Protein AF-A0A9P6QP15-F1 (afdb_monomer_lite)

Structure (mmCIF, N/CA/C/O backbone):
data_AF-A0A9P6QP15-F1
#
_entry.id   AF-A0A9P6QP15-F1
#
loop_
_atom_site.group_PDB
_atom_site.id
_atom_site.type_symbol
_atom_site.label_atom_id
_atom_site.label_alt_id
_atom_site.label_comp_id
_atom_site.label_asym_id
_atom_site.label_entity_id
_atom_site.label_seq_id
_atom_site.pdbx_PDB_ins_code
_atom_site.Cartn_x
_atom_site.Cartn_y
_atom_site.Cartn_z
_atom_site.occupancy
_atom_site.B_iso_or_equiv
_atom_site.auth_seq_id
_atom_site.auth_comp_id
_atom_site.auth_asym_id
_atom_site.auth_atom_id
_atom_site.pdbx_PDB_model_num
ATOM 1 N N . MET A 1 1 ? -11.976 -0.008 2.609 1.00 83.56 1 MET A N 1
ATOM 2 C CA . MET A 1 1 ? -12.126 1.256 3.364 1.00 83.56 1 MET A CA 1
ATOM 3 C C . MET A 1 1 ? -12.524 2.357 2.399 1.00 83.56 1 MET A C 1
ATOM 5 O O . MET A 1 1 ? -12.037 2.346 1.276 1.00 83.56 1 MET A O 1
ATOM 9 N N . VAL A 1 2 ? -13.410 3.264 2.808 1.00 87.19 2 VAL A N 1
ATOM 10 C CA . VAL A 1 2 ? -13.852 4.411 1.998 1.00 87.19 2 VAL A CA 1
ATOM 11 C C . VAL A 1 2 ? -13.587 5.676 2.802 1.00 87.19 2 VAL A C 1
ATOM 13 O O . VAL A 1 2 ? -13.920 5.719 3.985 1.00 87.19 2 VAL A O 1
ATOM 16 N N . LEU A 1 3 ? -12.977 6.668 2.164 1.00 78.75 3 LEU A N 1
ATOM 17 C CA . LEU A 1 3 ? -12.745 7.997 2.710 1.00 78.75 3 LEU A CA 1
ATOM 18 C C . LEU A 1 3 ? -13.692 8.966 2.008 1.00 78.75 3 LEU A C 1
ATOM 20 O O . LEU A 1 3 ? -13.644 9.124 0.786 1.00 78.75 3 LEU A O 1
ATOM 24 N N . GLU A 1 4 ? -14.555 9.597 2.796 1.00 86.38 4 GLU A N 1
ATOM 25 C CA . GLU A 1 4 ? -15.467 10.643 2.348 1.00 86.38 4 GLU A CA 1
ATOM 26 C C . GLU A 1 4 ? -14.913 12.013 2.751 1.00 86.38 4 GLU A C 1
ATOM 28 O O . GLU A 1 4 ? -14.432 12.189 3.872 1.00 86.38 4 GLU A O 1
ATOM 33 N N . PHE A 1 5 ? -14.969 12.976 1.835 1.00 74.88 5 PHE A N 1
ATOM 34 C CA . PHE A 1 5 ? -14.580 14.362 2.064 1.00 74.88 5 PHE A CA 1
ATOM 35 C C . PHE A 1 5 ? -15.639 15.272 1.437 1.00 74.88 5 PHE A C 1
ATOM 37 O O . PHE A 1 5 ? -16.002 15.086 0.277 1.00 74.88 5 PHE A O 1
ATOM 44 N N . ASP A 1 6 ? -16.174 16.213 2.217 1.00 85.50 6 ASP A N 1
ATOM 45 C CA . ASP A 1 6 ? -17.243 17.135 1.802 1.00 85.50 6 ASP A CA 1
ATOM 46 C C . ASP A 1 6 ? -18.466 16.452 1.150 1.00 85.50 6 ASP A C 1
ATOM 48 O O . ASP A 1 6 ? -19.036 16.936 0.172 1.00 85.50 6 ASP A O 1
ATOM 52 N N . GLY A 1 7 ? -18.898 15.308 1.693 1.00 82.25 7 GLY A N 1
ATOM 53 C CA . GLY A 1 7 ? -20.075 14.589 1.189 1.00 82.25 7 GLY A CA 1
ATOM 54 C C . GLY A 1 7 ? -19.818 13.733 -0.056 1.00 82.25 7 GLY A C 1
ATOM 55 O O . GLY A 1 7 ? -20.767 13.221 -0.655 1.00 82.25 7 GLY A O 1
ATOM 56 N N . GLN A 1 8 ? -18.561 13.608 -0.493 1.00 82.44 8 GLN A N 1
ATOM 57 C CA . GLN A 1 8 ? -18.167 12.871 -1.692 1.00 82.44 8 GLN A CA 1
ATOM 58 C C . GLN A 1 8 ? -17.121 11.806 -1.373 1.00 82.44 8 GLN A C 1
ATOM 60 O O . GLN A 1 8 ? -16.257 11.993 -0.517 1.00 82.44 8 GLN A O 1
ATOM 65 N N . ILE A 1 9 ? -17.167 10.681 -2.091 1.00 85.12 9 ILE A N 1
ATOM 66 C CA . ILE A 1 9 ? -16.137 9.644 -1.983 1.00 85.12 9 ILE A CA 1
ATOM 67 C C . ILE A 1 9 ? -14.842 10.198 -2.578 1.00 85.12 9 ILE A C 1
ATOM 69 O O . ILE A 1 9 ? -14.727 10.354 -3.790 1.00 85.12 9 ILE A O 1
ATOM 73 N N . ALA A 1 10 ? -13.869 10.476 -1.717 1.00 81.25 10 ALA A N 1
ATOM 74 C CA . ALA A 1 10 ? -12.595 11.065 -2.102 1.00 81.25 10 ALA A CA 1
ATOM 75 C C . ALA A 1 10 ? -11.510 10.011 -2.332 1.00 81.25 10 ALA A C 1
ATOM 77 O O . ALA A 1 10 ? -10.651 10.199 -3.193 1.00 81.25 10 ALA A O 1
ATOM 78 N N . ALA A 1 11 ? -11.542 8.900 -1.590 1.00 79.94 11 ALA A N 1
ATOM 79 C CA . ALA A 1 11 ? -10.612 7.797 -1.794 1.00 79.94 11 ALA A CA 1
ATOM 80 C C . ALA A 1 11 ? -11.182 6.445 -1.344 1.00 79.94 11 ALA A C 1
ATOM 82 O O . ALA A 1 11 ? -12.042 6.370 -0.465 1.00 79.94 11 ALA A O 1
ATOM 83 N N . VAL A 1 12 ? -10.689 5.359 -1.937 1.00 86.88 12 VAL A N 1
ATOM 84 C CA . VAL A 1 12 ? -11.088 3.986 -1.611 1.00 86.88 12 VAL A CA 1
ATOM 85 C C . VAL A 1 12 ? -9.863 3.079 -1.578 1.00 86.88 12 VAL A C 1
ATOM 87 O O . VAL A 1 12 ? -9.016 3.130 -2.466 1.00 86.88 12 VAL A O 1
ATOM 90 N N . LEU A 1 13 ? -9.800 2.216 -0.567 1.00 90.31 13 LEU A N 1
ATOM 91 C CA . LEU A 1 13 ? -8.828 1.133 -0.453 1.00 90.31 13 LEU A CA 1
ATOM 92 C C . LEU A 1 13 ? -9.558 -0.213 -0.440 1.00 90.31 13 LEU A C 1
ATOM 94 O O . LEU A 1 13 ? -10.377 -0.471 0.450 1.00 90.31 13 LEU A O 1
ATOM 98 N N . TYR A 1 14 ? -9.244 -1.073 -1.402 1.00 89.50 14 TYR A N 1
ATOM 99 C CA . TYR A 1 14 ? -9.779 -2.427 -1.517 1.00 89.50 14 TYR A CA 1
ATOM 100 C C . TYR A 1 14 ? -8.784 -3.448 -0.979 1.00 89.50 14 TYR A C 1
ATOM 102 O O . TYR A 1 14 ? -7.591 -3.382 -1.283 1.00 89.50 14 TYR A O 1
ATOM 110 N N . THR A 1 15 ? -9.287 -4.414 -0.215 1.00 95.81 15 THR A N 1
ATOM 111 C CA . THR A 1 15 ? -8.488 -5.499 0.351 1.00 95.81 15 THR A CA 1
ATOM 112 C C . THR A 1 15 ? -9.230 -6.830 0.286 1.00 95.81 15 THR A C 1
ATOM 114 O O . THR A 1 15 ? -10.453 -6.866 0.144 1.00 95.81 15 THR A O 1
ATOM 117 N N . GLN A 1 16 ? -8.485 -7.924 0.404 1.00 93.50 16 GLN A N 1
ATOM 118 C CA . GLN A 1 16 ? -9.007 -9.262 0.687 1.00 93.50 16 GLN A CA 1
ATOM 119 C C . GLN A 1 16 ? -8.091 -9.970 1.690 1.00 93.50 16 GLN A C 1
ATOM 121 O O . GLN A 1 16 ? -6.985 -9.499 1.953 1.00 93.50 16 GLN A O 1
ATOM 126 N N . ARG A 1 17 ? -8.522 -11.106 2.241 1.00 96.12 17 ARG A N 1
ATOM 127 C CA . ARG A 1 17 ? -7.642 -11.991 3.017 1.00 96.12 17 ARG A CA 1
ATOM 128 C C . ARG A 1 17 ? -7.171 -13.150 2.142 1.00 96.12 17 ARG A C 1
ATOM 130 O O . ARG A 1 17 ? -7.952 -13.649 1.338 1.00 96.12 17 ARG A O 1
ATOM 137 N N . ILE A 1 18 ? -5.909 -13.551 2.277 1.00 96.19 18 ILE A N 1
ATOM 138 C CA . ILE A 1 18 ? -5.304 -14.692 1.572 1.00 96.19 18 ILE A CA 1
ATOM 139 C C . ILE A 1 18 ? -4.477 -15.531 2.552 1.00 96.19 18 ILE A C 1
ATOM 141 O O . ILE A 1 18 ? -3.955 -15.008 3.537 1.00 96.19 18 ILE A O 1
ATOM 145 N N . ASP A 1 19 ? -4.332 -16.826 2.281 1.00 95.12 19 ASP A N 1
ATOM 146 C CA . ASP A 1 19 ? -3.557 -17.738 3.138 1.00 95.12 19 ASP A CA 1
ATOM 147 C C . ASP A 1 19 ? -2.064 -17.794 2.809 1.00 95.12 19 ASP A C 1
ATOM 149 O O . ASP A 1 19 ? -1.259 -18.150 3.667 1.00 95.12 19 ASP A O 1
ATOM 153 N N . SER A 1 20 ? -1.682 -17.476 1.570 1.00 94.31 20 SER A N 1
ATOM 154 C CA . SER A 1 20 ? -0.313 -17.661 1.094 1.00 94.31 20 SER A CA 1
ATOM 155 C C . SER A 1 20 ? 0.127 -16.531 0.174 1.00 94.31 20 SER A C 1
ATOM 157 O O . SER A 1 20 ? -0.519 -16.250 -0.835 1.00 94.31 20 SER A O 1
ATOM 159 N N . ILE A 1 21 ? 1.273 -15.934 0.504 1.00 95.19 21 ILE A N 1
ATOM 160 C CA . ILE A 1 21 ? 1.982 -14.976 -0.353 1.00 95.19 21 ILE A CA 1
ATOM 161 C C . ILE A 1 21 ? 2.515 -15.679 -1.608 1.00 95.19 21 ILE A C 1
ATOM 163 O O . ILE A 1 21 ? 2.503 -15.107 -2.693 1.00 95.19 21 ILE A O 1
ATOM 167 N N . GLU A 1 22 ? 2.921 -16.946 -1.497 1.00 95.38 22 GLU A N 1
ATOM 168 C CA . GLU A 1 22 ? 3.474 -17.717 -2.616 1.00 95.38 22 GLU A CA 1
ATOM 169 C C . GLU A 1 22 ? 2.457 -17.919 -3.748 1.00 95.38 22 GLU A C 1
ATOM 171 O O . GLU A 1 22 ? 2.828 -17.940 -4.921 1.00 95.38 22 GLU A O 1
ATOM 176 N N . ALA A 1 23 ? 1.160 -17.953 -3.426 1.00 94.38 23 ALA A N 1
ATOM 177 C CA . ALA A 1 23 ? 0.100 -18.007 -4.429 1.00 94.38 23 ALA A CA 1
ATOM 178 C C . ALA A 1 23 ? 0.103 -16.784 -5.370 1.00 94.38 23 ALA A C 1
ATOM 180 O O . ALA A 1 23 ? -0.288 -16.908 -6.530 1.00 94.38 23 ALA A O 1
ATOM 181 N N . LEU A 1 24 ? 0.601 -15.624 -4.918 1.00 95.94 24 LEU A N 1
ATOM 182 C CA . LEU A 1 24 ? 0.713 -14.421 -5.750 1.00 95.94 24 LEU A CA 1
ATOM 183 C C . LEU A 1 24 ? 1.745 -14.571 -6.875 1.00 95.94 24 LEU A C 1
ATOM 185 O O . LEU A 1 24 ? 1.617 -13.902 -7.895 1.00 95.94 24 LEU A O 1
ATOM 189 N N . ARG A 1 25 ? 2.726 -15.473 -6.733 1.00 95.12 25 ARG A N 1
ATOM 190 C CA . ARG A 1 25 ? 3.792 -15.690 -7.729 1.00 95.12 25 ARG A CA 1
ATOM 191 C C . ARG A 1 25 ? 3.327 -16.396 -8.997 1.00 95.12 25 ARG A C 1
ATOM 193 O O . ARG A 1 25 ? 4.037 -16.389 -9.994 1.00 95.12 25 ARG A O 1
ATOM 200 N N . SER A 1 26 ? 2.168 -17.047 -8.947 1.00 92.00 26 SER A N 1
ATOM 201 C CA . SER A 1 26 ? 1.665 -17.886 -10.041 1.00 92.00 26 SER A CA 1
ATOM 202 C C . SER A 1 26 ? 0.296 -17.457 -10.563 1.00 92.00 26 SER A C 1
ATOM 204 O O . SER A 1 26 ? -0.214 -18.073 -11.497 1.00 92.00 26 SER A O 1
ATOM 206 N N . ILE A 1 27 ? -0.298 -16.403 -9.991 1.00 94.75 27 ILE A N 1
ATOM 207 C CA . ILE A 1 27 ? -1.626 -15.924 -10.369 1.00 94.75 27 ILE A CA 1
ATOM 208 C C . ILE A 1 27 ? -1.557 -14.603 -11.134 1.00 94.75 27 ILE A C 1
ATOM 210 O O . ILE A 1 27 ? -0.746 -13.730 -10.834 1.00 94.75 27 ILE A O 1
ATOM 214 N N . GLY A 1 28 ? -2.460 -14.433 -12.097 1.00 92.50 28 GLY A N 1
ATOM 215 C CA . GLY A 1 28 ? -2.665 -13.157 -12.773 1.00 92.50 28 GLY A CA 1
ATOM 216 C C . GLY A 1 28 ? -3.655 -12.247 -12.039 1.00 92.50 28 GLY A C 1
ATOM 217 O O . GLY A 1 28 ? -4.535 -12.693 -11.304 1.00 92.50 28 GLY A O 1
ATOM 218 N N . TYR A 1 29 ? -3.580 -10.952 -12.327 1.00 93.06 29 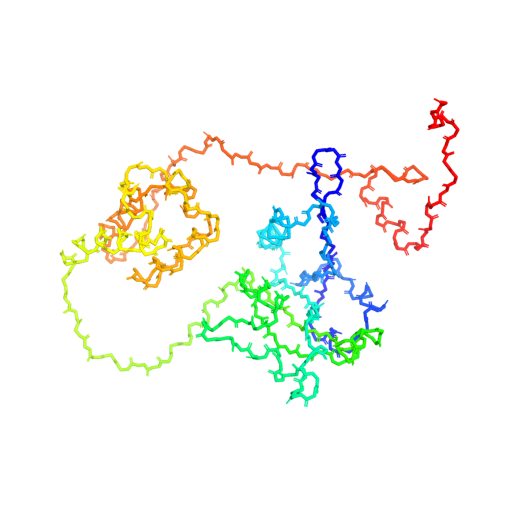TYR A N 1
ATOM 219 C CA . TYR A 1 29 ? -4.409 -9.878 -11.782 1.00 93.06 29 TYR A CA 1
ATOM 220 C C . TYR A 1 29 ? -5.906 -10.142 -11.976 1.00 93.06 29 TYR A C 1
ATOM 222 O O . TYR A 1 29 ? -6.694 -9.889 -11.073 1.00 93.06 29 TYR A O 1
ATOM 230 N N . ALA A 1 30 ? -6.300 -10.707 -13.122 1.00 92.31 30 ALA A N 1
ATOM 231 C CA . ALA A 1 30 ? -7.697 -11.041 -13.408 1.00 92.31 30 ALA A CA 1
ATOM 232 C C . ALA A 1 30 ? -8.250 -12.169 -12.515 1.00 92.31 30 ALA A C 1
ATOM 234 O O . ALA A 1 30 ? -9.456 -12.249 -12.296 1.00 92.31 30 ALA A O 1
ATOM 235 N N . GLU A 1 31 ? -7.383 -13.041 -11.999 1.00 93.69 31 GLU A N 1
ATOM 236 C CA . GLU A 1 31 ? -7.774 -14.203 -11.197 1.00 93.69 31 GLU A CA 1
ATOM 237 C C . GLU A 1 31 ? -7.452 -14.027 -9.708 1.00 93.69 31 GLU A C 1
ATOM 239 O O . GLU A 1 31 ? -7.891 -14.842 -8.900 1.00 93.69 31 GLU A O 1
ATOM 244 N N . VAL A 1 32 ? -6.759 -12.947 -9.323 1.00 92.50 32 VAL A N 1
ATOM 245 C CA . VAL A 1 32 ? -6.276 -12.703 -7.952 1.00 92.50 32 VAL A CA 1
ATOM 246 C C . VAL A 1 32 ? -7.385 -12.751 -6.894 1.00 92.50 32 VAL A C 1
ATOM 248 O O . VAL A 1 32 ? -7.148 -13.187 -5.769 1.00 92.50 32 VAL A O 1
ATOM 251 N N . GLY A 1 33 ? -8.619 -12.388 -7.261 1.00 91.94 33 GLY A N 1
ATOM 252 C CA . GLY A 1 33 ? -9.789 -12.478 -6.380 1.00 91.94 33 GLY A CA 1
ATOM 253 C C . GLY A 1 33 ? -10.137 -13.907 -5.941 1.00 91.94 33 GLY A C 1
ATOM 254 O O . GLY A 1 33 ? -10.772 -14.099 -4.908 1.00 91.94 33 GLY A O 1
ATOM 255 N N . ARG A 1 34 ? -9.683 -14.937 -6.672 1.00 94.38 34 ARG A N 1
ATOM 256 C CA . ARG A 1 34 ? -9.887 -16.352 -6.309 1.00 94.38 34 ARG A CA 1
ATOM 257 C C . ARG A 1 34 ? -9.065 -16.790 -5.098 1.00 94.38 34 ARG A C 1
ATOM 259 O O . ARG A 1 34 ? -9.368 -17.827 -4.519 1.00 94.38 34 ARG A O 1
ATOM 266 N N . LEU A 1 35 ? -8.043 -16.022 -4.716 1.00 93.38 35 LEU A N 1
ATOM 267 C CA . LEU A 1 35 ? -7.243 -16.298 -3.520 1.00 93.38 35 LEU A CA 1
ATOM 268 C C . LEU A 1 35 ? -7.947 -15.898 -2.222 1.00 93.38 35 LEU A C 1
ATOM 270 O O . LEU A 1 35 ? -7.409 -16.175 -1.152 1.00 93.38 35 LEU A O 1
ATOM 274 N N . CYS A 1 36 ? -9.115 -15.251 -2.302 1.00 95.31 36 CYS A N 1
ATOM 275 C CA . CYS A 1 36 ? -9.854 -14.802 -1.134 1.00 95.31 36 CYS A CA 1
ATOM 276 C C . CYS A 1 36 ? -10.160 -15.970 -0.185 1.00 95.31 36 CYS A C 1
ATOM 278 O O . CYS A 1 36 ? -10.951 -16.860 -0.494 1.00 95.31 36 CYS A O 1
ATOM 280 N N . GLN A 1 37 ? -9.570 -15.913 1.004 1.00 93.44 37 GLN A N 1
ATOM 281 C CA . GLN A 1 37 ? -9.802 -16.819 2.118 1.00 93.44 37 GLN A CA 1
ATOM 282 C C . GLN A 1 37 ? -10.237 -15.983 3.323 1.00 93.44 37 GLN A C 1
ATOM 284 O O . GLN A 1 37 ? -9.427 -15.201 3.817 1.00 93.44 37 GLN A O 1
ATOM 289 N N . PRO A 1 38 ? -11.486 -16.106 3.814 1.00 87.12 38 PRO A N 1
ATOM 290 C CA . PRO A 1 38 ? -11.997 -15.270 4.904 1.00 87.12 38 PRO A CA 1
ATOM 291 C C . PRO A 1 38 ? -11.147 -15.299 6.177 1.00 87.12 38 PRO A C 1
ATOM 293 O O . PRO A 1 38 ? -11.091 -14.293 6.876 1.00 87.12 38 PRO A O 1
ATOM 296 N N . GLU A 1 39 ? -10.458 -16.414 6.437 1.00 87.69 39 GLU A N 1
ATOM 297 C CA . GLU A 1 39 ? -9.546 -16.595 7.575 1.00 87.69 39 GLU A CA 1
ATOM 298 C C . GLU A 1 39 ? -8.057 -16.525 7.205 1.00 87.69 39 GLU A C 1
ATOM 300 O O . GLU A 1 39 ? -7.192 -16.933 7.976 1.00 87.69 39 GLU A O 1
ATOM 305 N N . GLY A 1 40 ? -7.756 -15.938 6.043 1.00 90.56 40 GLY A N 1
ATOM 306 C CA . GLY A 1 40 ? -6.409 -15.810 5.503 1.00 90.56 40 GLY A CA 1
ATOM 307 C C . GLY A 1 40 ? -5.425 -15.097 6.429 1.00 90.56 40 GLY A C 1
ATOM 308 O O . GLY A 1 40 ? -5.726 -14.035 6.977 1.00 90.56 40 GLY A O 1
ATOM 309 N N . ARG A 1 41 ? -4.217 -15.637 6.578 1.00 93.31 41 ARG A N 1
ATOM 310 C CA . ARG A 1 41 ? -3.167 -15.071 7.452 1.00 93.31 41 ARG A CA 1
ATOM 311 C C . ARG A 1 41 ? -2.614 -13.725 6.976 1.00 93.31 41 ARG A C 1
ATOM 313 O O . ARG A 1 41 ? -1.974 -13.014 7.747 1.00 93.31 41 ARG A O 1
ATOM 320 N N . TYR A 1 42 ? -2.877 -13.348 5.729 1.00 95.62 42 TYR A N 1
ATOM 321 C CA . TYR A 1 42 ? -2.401 -12.102 5.141 1.00 95.62 42 TYR A CA 1
ATOM 322 C C . TYR A 1 42 ? -3.563 -11.254 4.650 1.00 95.62 42 TYR A C 1
ATOM 324 O O . TYR A 1 42 ? -4.502 -11.760 4.034 1.00 95.62 42 TYR A O 1
ATOM 332 N N . VAL A 1 43 ? -3.476 -9.944 4.866 1.00 96.25 43 VAL A N 1
ATOM 333 C CA . VAL A 1 43 ? -4.373 -8.991 4.209 1.00 96.25 43 VAL A CA 1
ATOM 334 C C . VAL A 1 43 ? -3.702 -8.506 2.934 1.00 96.25 43 VAL A C 1
ATOM 336 O O . VAL A 1 43 ? -2.656 -7.871 2.981 1.00 96.25 43 VAL A O 1
ATOM 339 N N . GLN A 1 44 ? -4.304 -8.782 1.787 1.00 97.88 44 GLN A N 1
ATOM 340 C CA . GLN A 1 44 ? -3.821 -8.302 0.503 1.00 97.88 44 GLN A CA 1
ATOM 341 C C . GLN A 1 44 ? -4.478 -6.968 0.136 1.00 97.88 44 GLN A C 1
ATOM 343 O O . GLN A 1 44 ? -5.703 -6.883 0.055 1.00 97.88 44 GLN A O 1
ATOM 348 N N . LEU A 1 45 ? -3.671 -5.952 -0.164 1.00 96.94 45 LEU A N 1
ATOM 349 C CA . LEU A 1 45 ? -4.080 -4.711 -0.813 1.00 96.94 45 LEU A CA 1
ATOM 350 C C . LEU A 1 45 ? -4.334 -4.981 -2.302 1.00 96.94 45 LEU A C 1
ATOM 352 O O . LEU A 1 45 ? -3.437 -5.415 -3.026 1.00 96.94 45 LEU A O 1
ATOM 356 N N . LEU A 1 46 ? -5.561 -4.726 -2.757 1.00 90.62 46 LEU A N 1
ATOM 357 C CA . LEU A 1 46 ? -5.982 -4.923 -4.151 1.00 90.62 46 LEU A CA 1
ATOM 358 C C . LEU A 1 46 ? -5.899 -3.636 -4.973 1.00 90.62 46 LEU A C 1
ATOM 360 O O . LEU A 1 46 ? -5.643 -3.677 -6.176 1.00 90.62 46 LEU A O 1
ATOM 364 N N . GLY A 1 47 ? -6.116 -2.491 -4.331 1.00 85.69 47 GLY A N 1
ATOM 365 C CA . GLY A 1 47 ? -5.996 -1.197 -4.983 1.00 85.69 47 GLY A CA 1
ATOM 366 C C . GLY A 1 47 ? -6.358 -0.050 -4.057 1.00 85.69 47 GLY A C 1
ATOM 367 O O . GLY A 1 47 ? -7.287 -0.161 -3.257 1.00 85.69 47 GLY A O 1
ATOM 368 N N . LEU A 1 48 ? -5.619 1.044 -4.197 1.00 88.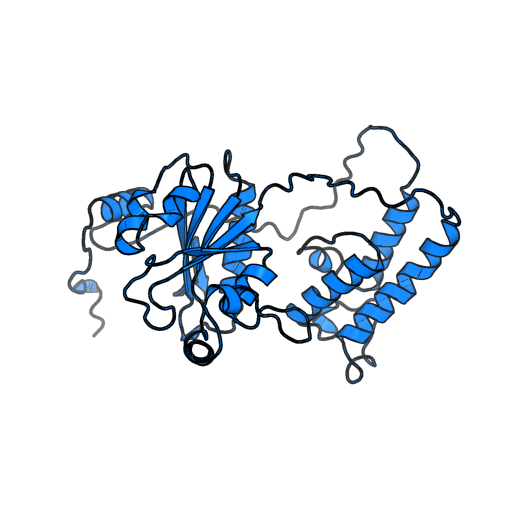00 48 LEU A N 1
ATOM 369 C CA . LEU A 1 48 ? -5.879 2.320 -3.551 1.00 88.00 48 LEU A CA 1
ATOM 370 C C . LEU A 1 48 ? -6.143 3.340 -4.651 1.00 88.00 48 LEU A C 1
ATOM 372 O O . LEU A 1 48 ? -5.327 3.499 -5.557 1.00 88.00 48 LEU A O 1
ATOM 376 N N . PHE A 1 49 ? -7.276 4.024 -4.564 1.00 83.38 49 PHE A N 1
ATOM 377 C CA . PHE A 1 49 ? -7.692 5.014 -5.546 1.00 83.38 49 PHE A CA 1
ATOM 378 C C . PHE A 1 49 ? -8.078 6.301 -4.837 1.00 83.38 49 PHE A C 1
ATOM 380 O O . PHE A 1 49 ? -8.808 6.269 -3.849 1.00 83.38 49 PHE A O 1
ATOM 387 N N . VAL A 1 50 ? -7.609 7.424 -5.365 1.00 77.75 50 VAL A N 1
ATOM 388 C CA . VAL A 1 50 ? -8.016 8.768 -4.950 1.00 77.75 50 VAL A CA 1
ATOM 389 C C . VAL A 1 50 ? -8.689 9.420 -6.151 1.00 77.75 50 VAL A C 1
ATOM 391 O O . VAL A 1 50 ? -8.247 9.225 -7.284 1.00 77.75 50 VAL A O 1
ATOM 394 N N . ALA A 1 51 ? -9.772 10.158 -5.926 1.00 79.75 51 ALA A N 1
ATOM 395 C CA . ALA A 1 51 ? -10.407 10.929 -6.985 1.00 79.75 51 ALA A CA 1
ATOM 396 C C . ALA A 1 51 ? -9.399 11.960 -7.545 1.00 79.75 51 ALA A C 1
ATOM 398 O O . ALA A 1 51 ? -8.720 12.611 -6.746 1.00 79.75 51 ALA A O 1
ATOM 399 N N . PRO A 1 52 ? -9.263 12.128 -8.875 1.00 77.75 52 PRO A N 1
ATOM 400 C CA . PRO A 1 52 ? -8.256 13.019 -9.462 1.00 77.75 52 PRO A CA 1
ATOM 401 C C . PRO A 1 52 ? -8.295 14.459 -8.932 1.00 77.75 52 PRO A C 1
ATOM 403 O O . PRO A 1 52 ? -7.257 15.070 -8.686 1.00 77.75 52 PRO A O 1
ATOM 406 N N . GLU A 1 53 ? -9.491 14.985 -8.688 1.00 78.94 53 GLU A N 1
ATOM 407 C CA . GLU A 1 53 ? -9.748 16.301 -8.096 1.00 78.94 53 GLU A CA 1
ATOM 408 C C . GLU A 1 53 ? -9.281 16.435 -6.632 1.00 78.94 53 GLU A C 1
ATOM 410 O O . GLU A 1 53 ? -9.166 17.545 -6.107 1.00 78.94 53 GLU A O 1
ATOM 415 N N . MET A 1 54 ? -8.978 15.313 -5.977 1.00 72.38 54 MET A N 1
ATOM 416 C CA . MET A 1 54 ? -8.539 15.219 -4.585 1.00 72.38 54 MET A CA 1
ATOM 417 C C . MET A 1 54 ? -7.054 14.847 -4.435 1.00 72.38 54 MET A C 1
ATOM 419 O O . MET A 1 54 ? -6.582 14.644 -3.312 1.00 72.38 54 MET A O 1
ATOM 423 N N . TYR A 1 55 ? -6.294 14.766 -5.533 1.00 71.75 55 TYR A N 1
ATOM 424 C CA . TYR A 1 55 ? -4.853 14.508 -5.481 1.00 71.75 55 TYR A CA 1
ATOM 425 C C . TYR A 1 55 ? -4.090 15.570 -4.672 1.00 71.75 55 TYR A C 1
ATOM 427 O O . TYR A 1 55 ? -4.476 16.734 -4.594 1.00 71.75 55 TYR A O 1
ATOM 435 N N . GLY A 1 56 ? -2.989 15.151 -4.040 1.00 63.22 56 GLY A N 1
ATOM 436 C CA . GLY A 1 56 ? -2.132 16.024 -3.228 1.00 63.22 56 GLY A CA 1
ATOM 437 C C . GLY A 1 56 ? -2.650 16.324 -1.816 1.00 63.22 56 GLY A C 1
ATOM 438 O O . GLY A 1 56 ? -2.002 17.059 -1.079 1.00 63.22 56 GLY A O 1
ATOM 439 N N . ARG A 1 57 ? -3.788 15.746 -1.407 1.00 68.62 57 ARG A N 1
ATOM 440 C CA . ARG A 1 57 ? -4.380 15.948 -0.069 1.00 68.62 57 ARG A CA 1
ATOM 441 C C . ARG A 1 57 ? -3.940 14.931 0.993 1.00 68.62 57 ARG A C 1
ATOM 443 O O . ARG A 1 57 ? -4.451 14.966 2.105 1.00 68.62 57 ARG A O 1
ATOM 450 N N . GLY A 1 58 ? -3.028 14.015 0.658 1.00 72.06 58 GLY A N 1
ATOM 451 C CA . GLY A 1 58 ? -2.528 12.988 1.587 1.00 72.06 58 GLY A CA 1
ATOM 452 C C . GLY A 1 58 ? -3.531 11.873 1.921 1.00 72.06 58 GLY A C 1
ATOM 453 O O . GLY A 1 58 ? -3.373 11.163 2.910 1.00 72.06 58 GLY A O 1
ATOM 454 N N . PHE A 1 59 ? -4.596 11.708 1.127 1.00 76.31 59 PHE A N 1
ATOM 455 C CA . PHE A 1 59 ? -5.612 10.677 1.378 1.00 76.31 59 PHE A CA 1
ATOM 456 C C . PHE A 1 59 ? -5.088 9.249 1.194 1.00 76.31 59 PHE A C 1
ATOM 458 O O . PHE A 1 59 ? -5.566 8.337 1.869 1.00 76.31 59 PHE A O 1
ATOM 465 N N . SER A 1 60 ? -4.096 9.051 0.322 1.00 72.38 60 SER A N 1
ATOM 466 C CA . SER A 1 60 ? -3.429 7.756 0.166 1.00 72.38 60 SER A CA 1
ATOM 467 C C . SER A 1 60 ? -2.678 7.360 1.432 1.00 72.38 60 SER A C 1
ATOM 469 O O . SER A 1 60 ? -2.841 6.236 1.905 1.00 72.38 60 SER A O 1
ATOM 471 N N . ASP A 1 61 ? -1.915 8.296 1.998 1.00 75.88 61 ASP A N 1
ATOM 472 C CA . ASP A 1 61 ? -1.155 8.110 3.233 1.00 75.88 61 ASP A CA 1
ATOM 473 C C . ASP A 1 61 ? -2.103 7.758 4.387 1.00 75.88 61 ASP A C 1
ATOM 475 O O . ASP A 1 61 ? -1.961 6.718 5.026 1.00 75.88 61 ASP A O 1
ATOM 479 N N . ALA A 1 62 ? -3.173 8.545 4.557 1.00 71.50 62 ALA A N 1
ATOM 480 C CA . ALA A 1 62 ? -4.173 8.316 5.599 1.00 71.50 62 ALA A CA 1
ATOM 481 C C . ALA A 1 62 ? -4.836 6.928 5.511 1.00 71.50 62 ALA A C 1
ATOM 483 O O . ALA A 1 62 ? -5.073 6.283 6.534 1.00 71.50 62 ALA A O 1
ATOM 484 N N . LEU A 1 63 ? -5.146 6.453 4.298 1.00 75.19 63 LEU A N 1
ATOM 485 C CA . LEU A 1 63 ? -5.754 5.136 4.098 1.00 75.19 63 LEU A CA 1
ATOM 486 C C . LEU A 1 63 ? -4.779 3.987 4.365 1.00 75.19 63 LEU A C 1
ATOM 488 O O . LEU A 1 63 ? -5.194 2.978 4.938 1.00 75.19 63 LEU A O 1
ATOM 492 N N . ILE A 1 64 ? -3.512 4.116 3.961 1.00 83.00 64 ILE A N 1
ATOM 493 C CA . ILE A 1 64 ? -2.495 3.097 4.246 1.00 83.00 64 ILE A CA 1
ATOM 494 C C . ILE A 1 64 ? -2.208 3.042 5.740 1.00 83.00 64 ILE A C 1
ATOM 496 O O . ILE A 1 64 ? -2.304 1.959 6.312 1.00 83.00 64 ILE A O 1
ATOM 500 N N . ASP A 1 65 ? -1.961 4.176 6.393 1.00 75.00 65 ASP A N 1
ATOM 501 C CA . ASP A 1 65 ? -1.716 4.228 7.837 1.00 75.00 65 ASP A CA 1
ATOM 502 C C . ASP A 1 65 ? -2.867 3.598 8.627 1.00 75.00 65 ASP A C 1
ATOM 504 O O . ASP A 1 65 ? -2.652 2.753 9.503 1.00 75.00 65 ASP A O 1
ATOM 508 N N . LEU A 1 66 ? -4.109 3.938 8.268 1.00 74.69 66 LEU A N 1
ATOM 509 C CA . LEU A 1 66 ? -5.289 3.333 8.876 1.00 74.69 66 LEU A CA 1
ATOM 510 C C . LEU A 1 66 ? -5.342 1.821 8.635 1.00 74.69 66 LEU A C 1
ATOM 512 O O . LEU A 1 66 ? -5.694 1.074 9.547 1.00 74.69 66 LEU A O 1
ATOM 516 N N . MET A 1 67 ? -4.996 1.352 7.435 1.00 83.62 67 MET A N 1
ATOM 517 C CA . MET A 1 67 ? -4.963 -0.075 7.121 1.00 83.62 67 MET A CA 1
ATOM 518 C C . MET A 1 67 ? -3.876 -0.811 7.906 1.00 83.62 67 MET A C 1
ATOM 520 O O . MET A 1 67 ? -4.133 -1.918 8.370 1.00 83.62 67 MET A O 1
ATOM 524 N N . LEU A 1 68 ? -2.703 -0.215 8.120 1.00 79.31 68 LEU A N 1
ATOM 525 C CA . LEU A 1 68 ? -1.652 -0.813 8.948 1.00 79.31 68 LEU A CA 1
ATOM 526 C C . LEU A 1 68 ? -2.108 -0.950 10.405 1.00 79.31 68 LEU A C 1
ATOM 528 O O . LEU A 1 68 ? -1.965 -2.020 11.001 1.00 79.31 68 LEU A O 1
ATOM 532 N N . VAL A 1 69 ? -2.738 0.093 10.956 1.00 71.19 69 VAL A N 1
ATOM 533 C CA . VAL A 1 69 ? -3.319 0.042 12.306 1.00 71.19 69 VAL A CA 1
ATOM 534 C C . VAL A 1 69 ? -4.423 -1.008 12.371 1.00 71.19 69 VAL A C 1
ATOM 536 O O . VAL A 1 69 ? -4.386 -1.885 13.231 1.00 71.19 69 VAL A O 1
ATOM 539 N N . TYR A 1 70 ? -5.381 -0.968 11.448 1.00 74.06 70 TYR A N 1
ATOM 540 C CA . TYR A 1 70 ? -6.503 -1.901 11.421 1.00 74.06 70 TYR A CA 1
ATOM 541 C C . TYR A 1 70 ? -6.037 -3.350 11.260 1.00 74.06 70 TYR A C 1
ATOM 543 O O . TYR A 1 70 ? -6.483 -4.218 12.001 1.00 74.06 70 TYR A O 1
ATOM 551 N N . GLY A 1 71 ? -5.092 -3.606 10.354 1.00 73.94 71 GLY A N 1
ATOM 552 C CA . GLY A 1 71 ? -4.515 -4.929 10.136 1.00 73.94 71 GLY A CA 1
ATOM 553 C C . GLY A 1 71 ? -3.809 -5.475 11.373 1.00 73.94 71 GLY A C 1
ATOM 554 O O . GLY A 1 71 ? -3.930 -6.662 11.652 1.00 73.94 71 GLY A O 1
ATOM 555 N N . SER A 1 72 ? -3.141 -4.618 12.155 1.00 75.44 72 SER A N 1
ATOM 556 C CA . SER A 1 72 ? -2.495 -5.026 13.413 1.00 75.44 72 SER A CA 1
ATOM 557 C C . SER A 1 72 ? -3.486 -5.484 14.493 1.00 75.44 72 SER A C 1
ATOM 559 O O . SER A 1 72 ? -3.112 -6.230 15.396 1.00 75.44 72 SER A O 1
ATOM 561 N N . LEU A 1 73 ? -4.747 -5.050 14.390 1.00 74.94 73 LEU A N 1
ATOM 562 C CA . LEU A 1 73 ? -5.839 -5.397 15.302 1.00 74.94 73 LEU A CA 1
ATOM 563 C C . LEU A 1 73 ? -6.639 -6.625 14.845 1.00 74.94 73 LEU A C 1
ATOM 565 O O . LEU A 1 73 ? -7.496 -7.091 15.593 1.00 74.94 73 LEU A O 1
ATOM 569 N N . LEU A 1 74 ? -6.407 -7.128 13.629 1.00 75.62 74 LEU A N 1
ATOM 570 C CA . LEU A 1 74 ? -7.083 -8.319 13.127 1.00 75.62 74 LEU A CA 1
ATOM 571 C C . LEU A 1 74 ? -6.426 -9.586 13.683 1.00 75.62 74 LEU A C 1
ATOM 573 O O . LEU A 1 74 ? -5.227 -9.827 13.509 1.00 75.62 74 LEU A O 1
ATOM 577 N N . ASP A 1 75 ? -7.236 -10.437 14.307 1.00 78.31 75 ASP A N 1
ATOM 578 C CA . ASP A 1 75 ? -6.779 -11.729 14.803 1.00 78.31 75 ASP A CA 1
ATOM 579 C C . ASP A 1 75 ? -6.326 -12.639 13.653 1.00 78.31 75 ASP A C 1
ATOM 581 O O . ASP A 1 75 ? -6.948 -12.724 12.593 1.00 78.31 75 ASP A O 1
ATOM 585 N N . GLY A 1 76 ? -5.208 -13.333 13.868 1.00 80.31 76 GLY A N 1
ATOM 586 C CA . GLY A 1 76 ? -4.641 -14.259 12.884 1.00 80.31 76 GLY A CA 1
ATOM 587 C C . GLY A 1 76 ? -3.977 -13.602 11.669 1.00 80.31 76 GLY A C 1
ATOM 588 O O . GLY A 1 76 ? -3.485 -14.329 10.812 1.00 80.31 76 GLY A O 1
ATOM 589 N N . VAL A 1 77 ? -3.920 -12.267 11.595 1.00 85.25 77 VAL A N 1
ATOM 590 C CA . VAL A 1 77 ? -3.195 -11.558 10.532 1.00 85.25 77 VAL A CA 1
ATOM 591 C C . VAL A 1 77 ? -1.726 -11.367 10.917 1.00 85.25 77 VAL A C 1
ATOM 593 O O . VAL A 1 77 ? -1.395 -10.925 12.020 1.00 85.25 77 VAL A O 1
ATOM 596 N N . GLU A 1 78 ? -0.834 -11.712 9.992 1.00 87.69 78 GLU A N 1
ATOM 597 C CA . GLU A 1 78 ? 0.622 -11.692 10.185 1.00 87.69 78 GLU A CA 1
ATOM 598 C C . GLU A 1 78 ? 1.292 -10.525 9.472 1.00 87.69 78 GLU A C 1
ATOM 600 O O . GLU A 1 78 ? 2.192 -9.885 10.020 1.00 87.69 78 GLU A O 1
ATOM 605 N N . ALA A 1 79 ? 0.824 -10.225 8.265 1.00 91.19 79 ALA A N 1
ATOM 606 C CA . ALA A 1 79 ? 1.322 -9.127 7.457 1.00 91.19 79 ALA A CA 1
ATOM 607 C C . ALA A 1 79 ? 0.233 -8.608 6.515 1.00 91.19 79 ALA A C 1
ATOM 609 O O . ALA A 1 79 ? -0.751 -9.294 6.209 1.00 91.19 79 ALA A O 1
ATOM 610 N N . ILE A 1 80 ? 0.440 -7.384 6.038 1.00 95.50 80 ILE A N 1
ATOM 611 C CA . ILE A 1 80 ? -0.280 -6.848 4.886 1.00 95.50 80 ILE A CA 1
ATOM 612 C C . ILE A 1 80 ? 0.630 -6.978 3.674 1.00 95.50 80 ILE A C 1
ATOM 614 O O . ILE A 1 80 ? 1.804 -6.637 3.740 1.00 95.50 80 ILE A O 1
ATOM 618 N N . VAL A 1 81 ? 0.099 -7.447 2.558 1.00 98.06 81 VAL A N 1
ATOM 619 C CA . VAL A 1 81 ? 0.845 -7.603 1.308 1.00 98.06 81 VAL A CA 1
ATOM 620 C C . VAL A 1 81 ? 0.138 -6.897 0.172 1.00 98.06 81 VAL A C 1
ATOM 622 O O . VAL A 1 81 ? -1.048 -6.605 0.253 1.00 98.06 81 VAL A O 1
ATOM 625 N N . GLY A 1 82 ? 0.840 -6.632 -0.915 1.00 97.06 82 GLY A N 1
ATOM 626 C CA . GLY A 1 82 ? 0.241 -6.080 -2.121 1.00 97.06 82 GLY A CA 1
ATOM 627 C C . GLY A 1 82 ? 1.088 -6.407 -3.333 1.00 97.06 82 GLY A C 1
ATOM 628 O O . GLY A 1 82 ? 2.277 -6.687 -3.207 1.00 97.06 82 GLY A O 1
ATOM 629 N N . VAL A 1 83 ? 0.476 -6.357 -4.510 1.00 97.94 83 VAL A N 1
ATOM 630 C CA . VAL A 1 83 ? 1.224 -6.368 -5.767 1.00 97.94 83 VAL A CA 1
ATOM 631 C C . VAL A 1 83 ? 1.054 -4.996 -6.399 1.00 97.94 83 VAL A C 1
ATOM 633 O O . VAL A 1 83 ? -0.009 -4.673 -6.935 1.00 97.94 83 VAL A O 1
ATOM 636 N N . THR A 1 84 ? 2.080 -4.164 -6.243 1.00 96.62 84 THR A N 1
ATOM 637 C CA . THR A 1 84 ? 2.117 -2.798 -6.769 1.00 96.62 84 THR A CA 1
ATOM 638 C C . THR A 1 84 ? 2.705 -2.773 -8.183 1.00 96.62 84 THR A C 1
ATOM 640 O O . THR A 1 84 ? 3.032 -3.816 -8.753 1.00 96.62 84 THR A O 1
ATOM 643 N N . ARG A 1 85 ? 2.796 -1.583 -8.774 1.00 94.88 85 ARG A N 1
ATOM 644 C CA . ARG A 1 85 ? 3.422 -1.339 -10.080 1.00 94.88 85 ARG A CA 1
ATOM 645 C C . ARG A 1 85 ? 4.413 -0.189 -9.964 1.00 94.88 85 ARG A C 1
ATOM 647 O O . ARG A 1 85 ? 4.230 0.671 -9.103 1.00 94.88 85 ARG A O 1
ATOM 654 N N . CYS A 1 86 ? 5.392 -0.135 -10.855 1.00 95.06 86 CYS A N 1
ATOM 655 C CA . CYS A 1 86 ? 6.226 1.047 -11.001 1.00 95.06 86 CYS A CA 1
ATOM 656 C C . CYS A 1 86 ? 5.492 2.098 -11.840 1.00 95.06 86 CYS A C 1
ATOM 658 O O . CYS A 1 86 ? 4.781 1.776 -12.799 1.00 95.06 86 CYS A O 1
ATOM 660 N N . ALA A 1 87 ? 5.641 3.363 -11.459 1.00 88.44 87 ALA A N 1
ATOM 661 C CA . ALA A 1 87 ? 5.061 4.484 -12.187 1.00 88.44 87 ALA A CA 1
ATOM 662 C C . ALA A 1 87 ? 5.908 4.871 -13.400 1.00 88.44 87 ALA A C 1
ATOM 664 O O . ALA A 1 87 ? 5.352 5.264 -14.423 1.00 88.44 87 ALA A O 1
ATOM 665 N N . HIS A 1 88 ? 7.238 4.777 -13.291 1.00 90.62 88 HIS A N 1
ATOM 666 C CA . HIS A 1 88 ? 8.148 5.363 -14.281 1.00 90.62 88 HIS A CA 1
ATOM 667 C C . HIS A 1 88 ? 9.095 4.359 -14.944 1.00 90.62 88 HIS A C 1
ATOM 669 O O . HIS A 1 88 ? 9.985 4.775 -15.683 1.00 90.62 88 HIS A O 1
ATOM 675 N N . TYR A 1 89 ? 8.900 3.050 -14.750 1.00 95.62 89 TYR A N 1
ATOM 676 C CA . TYR A 1 89 ? 9.808 2.042 -15.309 1.00 95.62 89 TYR A CA 1
ATOM 677 C C . TYR A 1 89 ? 9.934 2.108 -16.838 1.00 95.62 89 TYR A C 1
ATOM 679 O O . TYR A 1 89 ? 11.027 1.914 -17.363 1.00 95.62 89 TYR A O 1
ATOM 687 N N . SER A 1 90 ? 8.873 2.477 -17.560 1.00 93.75 90 SER A N 1
ATOM 688 C CA . SER A 1 90 ? 8.905 2.633 -19.023 1.00 93.75 90 SER A CA 1
ATOM 689 C C . SER A 1 90 ? 9.995 3.589 -19.531 1.00 93.75 90 SER A C 1
ATOM 691 O O . SER A 1 90 ? 10.445 3.460 -20.666 1.00 93.75 90 SER A O 1
ATOM 693 N N . GLN A 1 91 ? 10.470 4.514 -18.691 1.00 94.75 91 GLN A N 1
ATOM 694 C CA . GLN A 1 91 ? 11.568 5.432 -19.012 1.00 94.75 91 GLN A CA 1
ATOM 695 C C . GLN A 1 91 ? 12.957 4.786 -18.858 1.00 94.75 91 GLN A C 1
ATOM 697 O O . GLN A 1 91 ? 13.916 5.273 -19.444 1.00 94.75 91 GLN A O 1
ATOM 702 N N . TYR A 1 92 ? 13.056 3.685 -18.110 1.00 93.94 92 TYR A N 1
ATOM 703 C CA . TYR A 1 92 ? 14.297 2.995 -17.740 1.00 93.94 92 TYR A CA 1
ATOM 704 C C . TYR A 1 92 ? 14.450 1.614 -18.395 1.00 93.94 92 TYR A C 1
ATOM 706 O O . TYR A 1 92 ? 15.500 0.989 -18.254 1.00 93.94 92 TYR A O 1
ATOM 714 N N . GLN A 1 93 ? 13.442 1.145 -19.140 1.00 91.75 93 GLN A N 1
ATOM 715 C CA . GLN A 1 93 ? 13.439 -0.162 -19.819 1.00 91.75 93 GLN A CA 1
ATOM 716 C C . GLN A 1 93 ? 14.655 -0.385 -20.734 1.00 91.75 93 GLN A C 1
ATOM 718 O O . GLN A 1 93 ? 15.122 -1.509 -20.893 1.00 91.75 93 GLN A O 1
ATOM 723 N N . ALA A 1 94 ? 15.194 0.679 -21.338 1.00 93.50 94 ALA A N 1
ATOM 724 C CA . ALA A 1 94 ? 16.384 0.587 -22.186 1.00 93.50 94 ALA A CA 1
ATOM 725 C C . ALA A 1 94 ? 17.697 0.459 -21.389 1.00 93.50 94 ALA A C 1
ATOM 727 O O . ALA A 1 94 ? 18.716 0.060 -21.950 1.00 93.50 94 ALA A O 1
ATOM 728 N N . GLU A 1 95 ? 17.685 0.827 -20.107 1.00 94.69 95 GLU A N 1
ATOM 729 C CA . GLU A 1 95 ? 18.873 0.935 -19.258 1.00 94.69 95 GLU A CA 1
ATOM 730 C C . GLU A 1 95 ? 19.032 -0.266 -18.324 1.00 94.69 95 GLU A C 1
ATOM 732 O O . GLU A 1 95 ? 20.156 -0.706 -18.078 1.00 94.69 95 GLU A O 1
ATOM 737 N N . CYS A 1 96 ? 17.925 -0.801 -17.799 1.00 95.62 96 CYS A N 1
ATOM 738 C CA . CYS A 1 96 ? 17.956 -1.860 -16.795 1.00 95.62 96 CYS A CA 1
ATOM 739 C C . CYS A 1 96 ? 16.696 -2.739 -16.803 1.00 95.62 96 CYS A C 1
ATOM 741 O O . CYS A 1 96 ? 15.626 -2.343 -17.278 1.00 95.62 96 CYS A O 1
ATOM 743 N N . SER A 1 97 ? 16.822 -3.949 -16.251 1.00 96.94 97 SER A N 1
ATOM 744 C CA . SER A 1 97 ? 15.666 -4.823 -16.026 1.00 96.94 97 SER A CA 1
ATOM 745 C C . SER A 1 97 ? 14.790 -4.301 -14.885 1.00 96.94 97 SER A C 1
ATOM 747 O O . SER A 1 97 ? 15.257 -3.548 -14.029 1.00 96.94 97 SER A O 1
ATOM 749 N N . LEU A 1 98 ? 13.529 -4.737 -14.825 1.00 96.75 98 LEU A N 1
ATOM 750 C CA . LEU A 1 98 ? 12.626 -4.338 -13.744 1.00 96.75 98 LEU A CA 1
ATOM 751 C C . LEU A 1 98 ? 13.167 -4.758 -12.366 1.00 96.75 98 LEU A C 1
ATOM 753 O O . LEU A 1 98 ? 13.095 -3.970 -11.430 1.00 96.75 98 LEU A O 1
ATOM 757 N N . ASP A 1 99 ? 13.783 -5.940 -12.249 1.00 97.44 99 ASP A N 1
ATOM 758 C CA . ASP A 1 99 ? 14.435 -6.389 -11.007 1.00 97.44 99 ASP A CA 1
ATOM 759 C C . ASP A 1 99 ? 15.532 -5.424 -10.536 1.00 97.44 99 ASP A C 1
ATOM 761 O O . ASP A 1 99 ? 15.626 -5.114 -9.353 1.00 97.44 99 ASP A O 1
ATOM 765 N N . GLN A 1 100 ? 16.334 -4.896 -11.464 1.00 97.19 100 GLN A N 1
ATOM 766 C CA . GLN A 1 100 ? 17.347 -3.888 -11.142 1.00 97.19 100 GLN A CA 1
ATOM 767 C C . GLN A 1 100 ? 16.698 -2.544 -10.799 1.00 97.19 100 GLN A C 1
ATOM 769 O O . GLN A 1 100 ? 17.131 -1.858 -9.874 1.00 97.19 100 GLN A O 1
ATOM 774 N N . TYR A 1 101 ? 15.640 -2.176 -11.521 1.00 97.69 101 TYR A N 1
ATOM 775 C CA . TYR A 1 101 ? 14.938 -0.912 -11.340 1.00 97.69 101 TYR A CA 1
ATOM 776 C C . TYR A 1 101 ? 14.311 -0.774 -9.946 1.00 97.69 101 TYR A C 1
ATOM 778 O O . TYR A 1 101 ? 14.441 0.276 -9.317 1.00 97.69 101 TYR A O 1
ATOM 786 N N . ILE A 1 102 ? 13.682 -1.831 -9.417 1.00 97.12 102 ILE A N 1
ATOM 787 C CA . ILE A 1 102 ? 13.051 -1.786 -8.084 1.00 97.12 102 ILE A CA 1
ATOM 788 C C . ILE A 1 102 ? 14.068 -1.638 -6.934 1.00 97.12 102 ILE A C 1
ATOM 790 O O . ILE A 1 102 ? 13.721 -1.230 -5.816 1.00 97.12 102 ILE A O 1
ATOM 794 N N . GLU A 1 103 ? 15.341 -1.929 -7.203 1.00 96.56 103 GLU A N 1
ATOM 795 C CA . GLU A 1 103 ? 16.460 -1.748 -6.277 1.00 96.56 103 GLU A CA 1
ATOM 796 C C . GLU A 1 103 ? 17.118 -0.368 -6.382 1.00 96.56 103 GLU A C 1
ATOM 798 O O . GLU A 1 103 ? 17.863 0.014 -5.477 1.00 96.56 103 GLU A O 1
ATOM 803 N N . LEU A 1 104 ? 16.808 0.424 -7.416 1.00 94.56 104 LEU A N 1
ATOM 804 C CA . LEU A 1 104 ? 17.411 1.742 -7.584 1.00 94.56 104 LEU A CA 1
ATOM 805 C C . LEU A 1 104 ? 17.046 2.676 -6.432 1.00 94.56 104 LEU A C 1
ATOM 807 O O . LEU A 1 104 ? 15.887 2.786 -6.005 1.00 94.56 104 LEU A O 1
ATOM 811 N N . ARG A 1 105 ? 18.072 3.371 -5.942 1.00 91.94 105 ARG A N 1
ATOM 812 C CA . ARG A 1 105 ? 17.955 4.432 -4.949 1.00 91.94 105 ARG A CA 1
ATOM 813 C C . ARG A 1 105 ? 18.583 5.715 -5.475 1.00 91.94 105 ARG A C 1
ATOM 815 O O . ARG A 1 105 ? 19.552 5.660 -6.228 1.00 91.94 105 ARG A O 1
ATOM 822 N N . ASP A 1 106 ? 18.028 6.850 -5.080 1.00 85.81 106 ASP A N 1
ATOM 823 C CA . ASP A 1 106 ? 18.632 8.155 -5.312 1.00 85.81 106 ASP A CA 1
ATOM 824 C C . ASP A 1 106 ? 19.812 8.407 -4.353 1.00 85.81 106 ASP A C 1
ATOM 826 O O . ASP A 1 106 ? 20.155 7.583 -3.500 1.00 85.81 106 ASP A O 1
ATOM 830 N N . GLU A 1 107 ? 20.439 9.577 -4.474 1.00 85.81 107 GLU A N 1
ATOM 831 C CA . GLU A 1 107 ? 21.573 9.990 -3.634 1.00 85.81 107 GLU A CA 1
ATOM 832 C C . GLU A 1 107 ? 21.236 10.047 -2.132 1.00 85.81 107 GLU A C 1
ATOM 834 O O . GLU A 1 107 ? 22.130 10.022 -1.286 1.00 85.81 107 GLU A O 1
ATOM 839 N N . GLN A 1 108 ? 19.948 10.119 -1.789 1.00 75.38 108 GLN A N 1
ATOM 840 C CA . GLN A 1 108 ? 19.427 10.194 -0.425 1.00 75.38 108 GLN A CA 1
ATOM 841 C C . GLN A 1 108 ? 19.002 8.812 0.101 1.00 75.38 108 GLN A C 1
ATOM 843 O O . GLN A 1 108 ? 18.492 8.698 1.221 1.00 75.38 108 GLN A O 1
ATOM 848 N N . GLY A 1 109 ? 19.218 7.754 -0.686 1.00 83.69 109 GLY A N 1
ATOM 849 C CA . GLY A 1 109 ? 18.840 6.386 -0.353 1.00 83.69 109 GLY A CA 1
ATOM 850 C C . GLY A 1 109 ? 17.342 6.104 -0.498 1.00 83.69 109 GLY A C 1
ATOM 851 O O . GLY A 1 109 ? 16.874 5.091 0.022 1.00 83.69 109 GLY A O 1
ATOM 852 N N . GLN A 1 110 ? 16.580 6.974 -1.166 1.00 75.44 110 GLN A N 1
ATOM 853 C CA . GLN A 1 110 ? 15.154 6.784 -1.434 1.00 75.44 110 GLN A CA 1
ATOM 854 C C . GLN A 1 110 ? 14.939 6.024 -2.736 1.00 75.44 110 GLN A C 1
ATOM 856 O O . GLN A 1 110 ? 15.734 6.131 -3.659 1.00 75.44 110 GLN A O 1
ATOM 861 N N . TRP A 1 111 ? 13.857 5.256 -2.831 1.00 82.25 111 TRP A N 1
ATOM 862 C CA . TRP A 1 111 ? 13.484 4.567 -4.062 1.00 82.25 111 TRP A CA 1
ATOM 863 C C . TRP A 1 111 ? 13.242 5.587 -5.168 1.00 82.25 111 TRP A C 1
ATOM 865 O O . TRP A 1 111 ? 12.491 6.539 -4.977 1.00 82.25 111 TRP A O 1
ATOM 875 N N . VAL A 1 112 ? 13.872 5.362 -6.320 1.00 90.12 112 VAL A N 1
ATOM 876 C CA . VAL A 1 112 ? 13.729 6.252 -7.481 1.00 90.12 112 VAL A CA 1
ATOM 877 C C . VAL A 1 112 ? 12.293 6.238 -8.007 1.00 90.12 112 VAL A C 1
ATOM 879 O O . VAL A 1 112 ? 11.767 7.277 -8.400 1.00 90.12 112 VAL A O 1
ATOM 882 N N . ASP A 1 113 ? 11.637 5.074 -7.998 1.00 94.19 113 ASP A N 1
ATOM 883 C CA . ASP A 1 113 ? 10.238 4.968 -8.401 1.00 94.19 113 ASP A CA 1
ATOM 884 C C . ASP A 1 113 ? 9.295 5.529 -7.314 1.00 94.19 113 ASP A C 1
ATOM 886 O O . ASP A 1 113 ? 9.311 5.035 -6.180 1.00 94.19 113 ASP A O 1
ATOM 890 N N . PRO A 1 114 ? 8.423 6.506 -7.637 1.00 82.25 114 PRO A N 1
ATOM 891 C CA . PRO A 1 114 ? 7.536 7.126 -6.653 1.00 82.25 114 PRO A CA 1
ATOM 892 C C . PRO A 1 114 ? 6.528 6.177 -5.997 1.00 82.25 114 PRO A C 1
ATOM 894 O O . PRO A 1 114 ? 6.174 6.385 -4.837 1.00 82.25 114 PRO A O 1
ATOM 897 N N . MET A 1 115 ? 6.058 5.138 -6.699 1.00 85.81 115 MET A N 1
ATOM 898 C CA . MET A 1 115 ? 5.114 4.173 -6.122 1.00 85.81 115 MET A CA 1
ATOM 899 C C . MET A 1 115 ? 5.818 3.270 -5.113 1.00 85.81 115 MET A C 1
ATOM 901 O O . MET A 1 115 ? 5.288 3.017 -4.030 1.00 85.81 115 MET A O 1
ATOM 905 N N . LEU A 1 116 ? 7.032 2.819 -5.432 1.00 90.12 116 LEU A N 1
ATOM 906 C CA . LEU A 1 116 ? 7.838 2.046 -4.488 1.00 90.12 116 LEU A CA 1
ATOM 907 C C . LEU A 1 116 ? 8.269 2.897 -3.291 1.00 90.12 116 LEU A C 1
ATOM 909 O O . LEU A 1 116 ? 8.177 2.429 -2.157 1.00 90.12 116 LEU A O 1
ATOM 913 N N . HIS A 1 117 ? 8.660 4.154 -3.525 1.00 85.31 117 HIS A N 1
ATOM 914 C CA . HIS A 1 117 ? 8.965 5.111 -2.462 1.00 85.31 117 HIS A CA 1
ATOM 915 C C . HIS A 1 117 ? 7.772 5.314 -1.526 1.00 85.31 117 HIS A C 1
ATOM 917 O O . HIS A 1 117 ? 7.944 5.241 -0.312 1.00 85.31 117 HIS A O 1
ATOM 923 N N . PHE A 1 118 ? 6.563 5.496 -2.071 1.00 83.88 118 PHE A N 1
ATOM 924 C CA . PHE A 1 118 ? 5.339 5.611 -1.280 1.00 83.88 118 PHE A CA 1
ATOM 925 C C . PHE A 1 118 ? 5.135 4.400 -0.362 1.00 83.88 118 PHE A C 1
ATOM 927 O O . PHE A 1 118 ? 4.898 4.559 0.830 1.00 83.88 118 PHE A O 1
ATOM 934 N N . HIS A 1 119 ? 5.263 3.173 -0.869 1.00 88.44 119 HIS A N 1
ATOM 935 C CA . HIS A 1 119 ? 5.093 1.994 -0.017 1.00 88.44 119 HIS A CA 1
ATOM 936 C C . HIS A 1 119 ? 6.215 1.860 1.025 1.00 88.44 119 HIS A C 1
ATOM 938 O O . HIS A 1 119 ? 5.936 1.595 2.197 1.00 88.44 119 HIS A O 1
ATOM 944 N N . ALA A 1 120 ? 7.470 2.083 0.624 1.00 83.06 120 ALA A N 1
ATOM 945 C CA . ALA A 1 120 ? 8.632 1.994 1.504 1.00 83.06 120 ALA A CA 1
ATOM 946 C C . ALA A 1 120 ? 8.612 3.049 2.625 1.00 83.06 120 ALA A C 1
ATOM 948 O O . ALA A 1 120 ? 8.972 2.739 3.761 1.00 83.06 120 ALA A O 1
ATOM 949 N N . SER A 1 121 ? 8.134 4.269 2.353 1.00 80.88 121 SER A N 1
ATOM 950 C CA . SER A 1 121 ? 8.008 5.330 3.364 1.00 80.88 121 SER A CA 1
ATOM 951 C C . SER A 1 121 ? 6.991 4.988 4.462 1.00 80.88 121 SER A C 1
ATOM 953 O O . SER A 1 121 ? 7.149 5.425 5.603 1.00 80.88 121 SER A O 1
ATOM 955 N N . HIS A 1 122 ? 6.019 4.124 4.149 1.00 77.56 122 HIS A N 1
ATOM 956 C CA . HIS A 1 122 ? 5.052 3.552 5.091 1.00 77.56 122 HIS A CA 1
ATOM 957 C C . HIS A 1 122 ? 5.526 2.220 5.707 1.00 77.56 122 HIS A C 1
ATOM 959 O O . HIS A 1 122 ? 4.756 1.516 6.358 1.00 77.56 122 HIS A O 1
ATOM 965 N N . GLY A 1 123 ? 6.797 1.853 5.514 1.00 80.19 123 GLY A N 1
ATOM 966 C CA . GLY A 1 123 ? 7.410 0.673 6.124 1.00 80.19 123 GLY A CA 1
ATOM 967 C C . GLY A 1 123 ? 7.222 -0.630 5.349 1.00 80.19 123 GLY A C 1
ATOM 968 O O . GLY A 1 123 ? 7.474 -1.697 5.911 1.00 80.19 123 GLY A O 1
ATOM 969 N N . ALA A 1 124 ? 6.797 -0.577 4.082 1.00 89.44 124 ALA A N 1
ATOM 970 C CA . ALA A 1 124 ? 6.802 -1.769 3.245 1.00 89.44 124 ALA A CA 1
ATOM 971 C C . ALA A 1 124 ? 8.233 -2.204 2.926 1.00 89.44 124 ALA A C 1
ATOM 973 O O . ALA A 1 124 ? 9.095 -1.394 2.582 1.00 89.44 124 ALA A O 1
ATOM 974 N N . VAL A 1 125 ? 8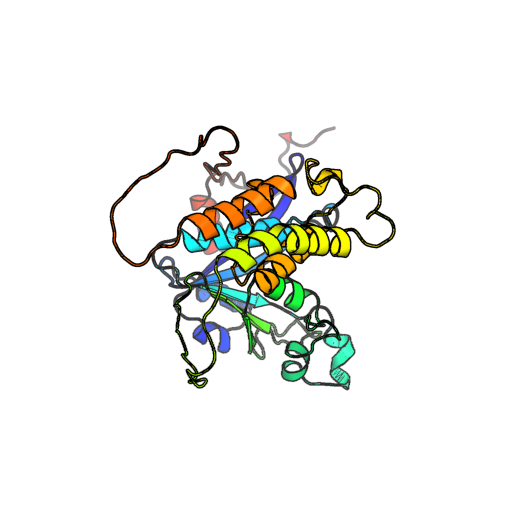.454 -3.510 2.932 1.00 94.44 125 VAL A N 1
ATOM 975 C CA . VAL A 1 125 ? 9.602 -4.121 2.281 1.00 94.44 125 VAL A CA 1
ATOM 976 C C . VAL A 1 125 ? 9.218 -4.439 0.840 1.00 94.44 125 VAL A C 1
ATOM 978 O O . VAL A 1 125 ? 8.237 -5.142 0.590 1.00 94.44 125 VAL A O 1
ATOM 981 N N . ILE A 1 126 ? 10.000 -3.928 -0.109 1.00 96.56 126 ILE A N 1
ATOM 982 C CA . ILE A 1 126 ? 9.895 -4.302 -1.523 1.00 96.56 126 ILE A CA 1
ATOM 983 C C . ILE A 1 126 ? 10.585 -5.660 -1.685 1.00 96.56 126 ILE A C 1
ATOM 985 O O . ILE A 1 126 ? 11.754 -5.790 -1.325 1.00 96.56 126 ILE A O 1
ATOM 989 N N . ARG A 1 127 ? 9.851 -6.683 -2.134 1.00 96.38 127 ARG A N 1
ATOM 990 C CA . ARG A 1 127 ? 10.317 -8.078 -2.119 1.00 96.38 127 ARG A CA 1
ATOM 991 C C . ARG A 1 127 ? 10.924 -8.519 -3.441 1.00 96.38 127 ARG A C 1
ATOM 993 O O . ARG A 1 127 ? 12.112 -8.801 -3.492 1.00 96.38 127 ARG A O 1
ATOM 1000 N N . GLU A 1 128 ? 10.098 -8.646 -4.468 1.00 97.31 128 GLU A N 1
ATOM 1001 C CA . GLU A 1 128 ? 10.486 -9.240 -5.747 1.00 97.31 128 GLU A CA 1
ATOM 1002 C C . GLU A 1 128 ? 9.529 -8.807 -6.860 1.00 97.31 128 GLU A C 1
ATOM 1004 O O . GLU A 1 128 ? 8.398 -8.375 -6.599 1.00 97.31 128 GLU A O 1
ATOM 1009 N N . VAL A 1 129 ? 9.979 -8.947 -8.105 1.00 98.25 129 VAL A N 1
ATOM 1010 C CA . VAL A 1 129 ? 9.132 -8.817 -9.290 1.00 98.25 129 VAL A CA 1
ATOM 1011 C C . VAL A 1 129 ? 8.314 -10.098 -9.467 1.00 98.25 129 VAL A C 1
ATOM 1013 O O . VAL A 1 129 ? 8.815 -11.206 -9.306 1.00 98.25 129 VAL A O 1
ATOM 1016 N N . LEU A 1 130 ? 7.039 -9.945 -9.820 1.00 97.94 130 LEU A N 1
ATOM 1017 C CA . LEU A 1 130 ? 6.108 -11.017 -10.158 1.00 97.94 130 LEU A CA 1
ATOM 1018 C C . LEU A 1 130 ? 5.799 -10.958 -11.664 1.00 97.94 130 LEU A C 1
ATOM 1020 O O . LEU A 1 130 ? 4.935 -10.174 -12.081 1.00 97.94 130 LEU A O 1
ATOM 1024 N N . PRO A 1 131 ? 6.497 -11.747 -12.502 1.00 97.00 131 PRO A N 1
ATOM 1025 C CA . PRO A 1 131 ? 6.312 -11.723 -13.948 1.00 97.00 131 PRO A CA 1
ATOM 1026 C C . PRO A 1 131 ? 4.896 -12.131 -14.356 1.00 97.00 131 PRO A C 1
ATOM 1028 O O . PRO A 1 131 ? 4.311 -13.051 -13.788 1.00 97.00 131 PRO A O 1
ATOM 1031 N N . GLY A 1 132 ? 4.341 -11.463 -15.370 1.00 94.69 132 GLY A N 1
ATOM 1032 C CA . GLY A 1 132 ? 3.034 -11.816 -15.934 1.00 94.69 132 GLY A CA 1
ATOM 1033 C C . GLY A 1 132 ? 1.838 -11.571 -15.007 1.00 94.69 132 GLY A C 1
ATOM 1034 O O . GLY A 1 132 ? 0.722 -11.956 -15.357 1.00 94.69 132 GLY A O 1
ATOM 1035 N N . PHE A 1 133 ? 2.034 -10.917 -13.855 1.00 96.94 133 PHE A N 1
ATOM 1036 C CA . PHE A 1 133 ? 0.946 -10.608 -12.932 1.00 96.94 133 PHE A CA 1
ATOM 1037 C C . PHE A 1 133 ? -0.137 -9.751 -13.597 1.00 96.94 133 PHE A C 1
ATOM 1039 O O . PHE A 1 133 ? -1.318 -9.993 -13.394 1.00 96.94 133 PHE A O 1
ATOM 1046 N N . ARG A 1 134 ? 0.208 -8.773 -14.437 1.00 95.81 134 ARG A N 1
ATOM 1047 C CA . ARG A 1 134 ? -0.767 -7.921 -15.132 1.00 95.81 134 ARG A CA 1
ATOM 1048 C C . ARG A 1 134 ? -0.409 -7.785 -16.614 1.00 95.81 134 ARG A C 1
ATOM 1050 O O . ARG A 1 134 ? 0.088 -6.738 -17.003 1.00 95.81 134 ARG A O 1
ATOM 1057 N N . PRO A 1 135 ? -0.731 -8.765 -17.480 1.00 93.88 135 PRO A N 1
ATOM 1058 C CA . PRO A 1 135 ? -0.265 -8.792 -18.875 1.00 93.88 135 PRO A CA 1
ATOM 1059 C C . PRO A 1 135 ? -0.600 -7.555 -19.728 1.00 93.88 135 PRO A C 1
ATOM 1061 O O . PRO A 1 135 ? 0.075 -7.298 -20.717 1.00 93.88 135 PRO A O 1
ATOM 1064 N N . GLY A 1 136 ? -1.635 -6.788 -19.366 1.00 92.81 136 GLY A N 1
ATOM 1065 C CA . GLY A 1 136 ? -1.992 -5.537 -20.047 1.00 92.81 136 GLY A CA 1
ATOM 1066 C C . GLY A 1 136 ? -1.153 -4.311 -19.652 1.00 92.81 136 GLY A C 1
ATOM 1067 O O . GLY A 1 136 ? -1.321 -3.257 -20.253 1.00 92.81 136 GLY A O 1
ATOM 1068 N N . ASP A 1 137 ? -0.287 -4.415 -18.642 1.00 93.50 137 ASP A N 1
ATOM 1069 C CA . ASP A 1 137 ? 0.569 -3.327 -18.153 1.00 93.50 137 ASP A CA 1
ATOM 1070 C C . ASP A 1 137 ? 1.902 -3.306 -18.908 1.00 93.50 137 ASP A C 1
ATOM 1072 O O . ASP A 1 137 ? 2.923 -3.789 -18.422 1.00 93.50 137 ASP A O 1
ATOM 1076 N N . THR A 1 138 ? 1.895 -2.774 -20.129 1.00 94.25 138 THR A N 1
ATOM 1077 C CA . THR A 1 138 ? 3.092 -2.730 -20.986 1.00 94.25 138 THR A CA 1
ATOM 1078 C C . THR A 1 138 ? 4.212 -1.864 -20.411 1.00 94.25 138 THR A C 1
ATOM 1080 O O . THR A 1 138 ? 5.381 -2.144 -20.662 1.00 94.25 138 THR A O 1
ATOM 1083 N N . ASP A 1 139 ? 3.874 -0.858 -19.600 1.00 92.19 139 ASP A N 1
ATOM 1084 C CA . ASP A 1 139 ? 4.856 0.015 -18.939 1.00 92.19 139 ASP A CA 1
ATOM 1085 C C . ASP A 1 139 ? 5.716 -0.748 -17.921 1.00 92.19 139 ASP A C 1
ATOM 1087 O O . ASP A 1 139 ? 6.829 -0.330 -17.612 1.00 92.19 139 ASP A O 1
ATOM 1091 N N . ASN A 1 140 ? 5.205 -1.875 -17.418 1.00 95.56 140 ASN A N 1
ATOM 1092 C CA . ASN A 1 140 ? 5.866 -2.762 -16.462 1.00 95.56 140 ASN A CA 1
ATOM 1093 C C . ASN A 1 140 ? 6.133 -4.158 -17.053 1.00 95.56 140 ASN A C 1
ATOM 1095 O O . ASN A 1 140 ? 6.284 -5.117 -16.303 1.00 95.56 140 ASN A O 1
ATOM 1099 N N . GLU A 1 141 ? 6.130 -4.301 -18.384 1.00 95.75 141 GLU A N 1
ATOM 1100 C CA . GLU A 1 141 ? 6.336 -5.588 -19.080 1.00 95.75 141 GLU A CA 1
ATOM 1101 C C . GLU A 1 141 ? 5.371 -6.700 -18.626 1.00 95.75 141 GLU A C 1
ATOM 1103 O O . GLU A 1 141 ? 5.671 -7.894 -18.623 1.00 95.75 141 GLU A O 1
ATOM 1108 N N . GLY A 1 142 ? 4.172 -6.299 -18.212 1.00 94.44 142 GLY A N 1
ATOM 1109 C CA . GLY A 1 142 ? 3.146 -7.182 -17.688 1.00 94.44 142 GLY A CA 1
ATOM 1110 C C . GLY A 1 142 ? 3.411 -7.716 -16.277 1.00 94.44 142 GLY A C 1
ATOM 1111 O O . GLY A 1 142 ? 2.653 -8.565 -15.803 1.00 94.44 142 GLY A O 1
ATOM 1112 N N . ALA A 1 143 ? 4.465 -7.260 -15.602 1.00 97.50 143 ALA A N 1
ATOM 1113 C CA . ALA A 1 143 ? 4.830 -7.681 -14.259 1.00 97.50 143 ALA A CA 1
ATOM 1114 C C . ALA A 1 143 ? 4.179 -6.812 -13.168 1.00 97.50 143 ALA A C 1
ATOM 1116 O O . ALA A 1 143 ? 3.661 -5.722 -13.413 1.00 97.50 143 ALA A O 1
ATOM 1117 N N . GLY A 1 144 ? 4.200 -7.322 -11.939 1.00 97.44 144 GLY A N 1
ATOM 1118 C CA . GLY A 1 144 ? 3.906 -6.567 -10.723 1.00 97.44 144 GLY A CA 1
ATOM 1119 C C . GLY A 1 144 ? 5.081 -6.630 -9.752 1.00 97.44 144 GLY A C 1
ATOM 1120 O O . GLY A 1 144 ? 6.014 -7.397 -9.960 1.00 97.44 144 GLY A O 1
ATOM 1121 N N . VAL A 1 145 ? 5.038 -5.849 -8.677 1.00 98.38 145 VAL A N 1
ATOM 1122 C CA . VAL A 1 145 ? 6.076 -5.847 -7.636 1.00 98.38 145 VAL A CA 1
ATOM 1123 C C . VAL A 1 145 ? 5.440 -6.212 -6.304 1.00 98.38 145 VAL A C 1
ATOM 1125 O O . VAL A 1 145 ? 4.512 -5.541 -5.848 1.00 98.38 145 VAL A O 1
ATOM 1128 N N . LEU A 1 146 ? 5.917 -7.286 -5.679 1.00 98.50 146 LEU A N 1
ATOM 1129 C CA . LEU A 1 146 ? 5.435 -7.719 -4.374 1.00 98.50 146 LEU A CA 1
ATOM 1130 C C . LEU A 1 146 ? 5.959 -6.783 -3.282 1.00 98.50 146 LEU A C 1
ATOM 1132 O O . LEU A 1 146 ? 7.164 -6.556 -3.155 1.00 98.50 146 LEU A O 1
ATOM 1136 N N . ILE A 1 147 ? 5.040 -6.289 -2.460 1.00 97.62 147 ILE A N 1
ATOM 1137 C CA . ILE A 1 147 ? 5.330 -5.496 -1.267 1.00 97.62 147 ILE A CA 1
ATOM 1138 C C . ILE A 1 147 ? 4.748 -6.174 -0.031 1.00 97.62 147 ILE A C 1
ATOM 1140 O O . ILE A 1 147 ? 3.691 -6.806 -0.095 1.00 97.62 147 ILE A O 1
ATOM 1144 N N . GLU A 1 148 ? 5.424 -6.012 1.100 1.00 97.44 148 GLU A N 1
ATOM 1145 C CA . GLU A 1 148 ? 5.012 -6.592 2.374 1.00 97.44 148 GLU A CA 1
ATOM 1146 C C . GLU A 1 148 ? 5.221 -5.607 3.524 1.00 97.44 148 GLU A C 1
ATOM 1148 O O . GLU A 1 148 ? 6.310 -5.078 3.719 1.00 97.44 148 GLU A O 1
ATOM 1153 N N . TYR A 1 149 ? 4.181 -5.407 4.320 1.00 90.94 149 TYR A N 1
ATOM 1154 C CA . TYR A 1 149 ? 4.202 -4.678 5.576 1.00 90.94 149 TYR A CA 1
ATOM 1155 C C . TYR A 1 149 ? 4.137 -5.680 6.727 1.00 90.94 149 TYR A C 1
ATOM 1157 O O . TYR A 1 149 ? 3.098 -6.302 6.977 1.00 90.94 149 TYR A O 1
ATOM 1165 N N . CYS A 1 150 ? 5.241 -5.819 7.452 1.00 85.38 150 CYS A N 1
ATOM 1166 C CA . CYS A 1 150 ? 5.304 -6.674 8.630 1.00 85.38 150 CYS A CA 1
ATOM 1167 C C . CYS A 1 150 ? 4.535 -6.018 9.787 1.00 85.38 150 CYS A C 1
ATOM 1169 O O . CYS A 1 150 ? 4.964 -4.997 10.322 1.00 85.38 150 CYS A O 1
ATOM 1171 N N . LEU A 1 151 ? 3.407 -6.605 10.195 1.00 70.69 151 LEU A N 1
ATOM 1172 C CA . LEU A 1 151 ? 2.574 -6.072 11.284 1.00 70.69 151 LEU A CA 1
ATOM 1173 C C . LEU A 1 151 ? 3.061 -6.501 12.665 1.00 70.69 151 LEU A C 1
ATOM 1175 O O . LEU A 1 151 ? 2.847 -5.813 13.663 1.00 70.69 151 LEU A O 1
ATOM 1179 N N . ARG A 1 152 ? 3.736 -7.647 12.719 1.00 58.22 152 ARG A N 1
ATOM 1180 C CA . ARG A 1 152 ? 4.411 -8.137 13.909 1.00 58.22 152 ARG A CA 1
ATOM 1181 C C . ARG A 1 152 ? 5.898 -7.996 13.668 1.00 58.22 152 ARG A C 1
ATOM 1183 O O . ARG A 1 152 ? 6.477 -8.685 12.835 1.00 58.22 152 ARG A O 1
ATOM 1190 N N . SER A 1 153 ? 6.520 -7.102 14.424 1.00 40.19 153 SER A N 1
ATOM 1191 C CA . SER A 1 153 ? 7.946 -7.204 14.682 1.00 40.19 153 SER A CA 1
ATOM 1192 C C . SER A 1 153 ? 8.163 -8.524 15.428 1.00 40.19 153 SER A C 1
ATOM 1194 O O . SER A 1 153 ? 8.168 -8.555 16.659 1.00 40.19 153 SER A O 1
ATOM 1196 N N . GLU A 1 154 ? 8.379 -9.625 14.710 1.00 32.97 154 GLU A N 1
ATOM 1197 C CA . GLU A 1 154 ? 9.341 -10.586 15.222 1.00 32.97 154 GLU A CA 1
ATOM 1198 C C . GLU A 1 154 ? 10.651 -9.807 15.302 1.00 32.97 154 GLU A C 1
ATOM 1200 O O . GLU A 1 154 ? 11.305 -9.547 14.292 1.00 32.97 154 GLU A O 1
ATOM 1205 N N . GLN A 1 155 ? 11.005 -9.368 16.511 1.00 31.94 155 GLN A N 1
ATOM 1206 C CA . GLN A 1 155 ? 12.384 -9.056 16.847 1.00 31.94 155 GLN A CA 1
ATOM 1207 C C . GLN A 1 155 ? 13.169 -10.351 16.646 1.00 31.94 155 GLN A C 1
ATOM 1209 O O . GLN A 1 155 ? 13.457 -11.090 17.583 1.00 31.94 155 GLN A O 1
ATOM 1214 N N . LYS A 1 156 ? 13.484 -10.672 15.394 1.00 27.42 156 LYS A N 1
ATOM 1215 C CA . LYS A 1 156 ? 14.515 -11.632 15.071 1.00 27.42 156 LYS A CA 1
ATOM 1216 C C . LYS A 1 156 ? 15.799 -10.859 15.270 1.00 27.42 156 LYS A C 1
ATOM 1218 O O . LYS A 1 156 ? 16.333 -10.240 14.356 1.00 27.42 156 LYS A O 1
ATOM 1223 N N . THR A 1 157 ? 16.213 -10.813 16.530 1.00 25.91 157 THR A N 1
ATOM 1224 C CA . THR A 1 157 ? 17.515 -10.337 16.960 1.00 25.91 157 THR A CA 1
ATOM 1225 C C . THR A 1 157 ? 18.545 -11.206 16.251 1.00 25.91 157 THR A C 1
ATOM 1227 O O . THR A 1 157 ? 18.962 -12.248 16.751 1.00 25.91 157 THR A O 1
ATOM 1230 N N . VAL A 1 158 ? 18.929 -10.811 15.042 1.00 26.17 158 VAL A N 1
ATOM 1231 C CA . VAL A 1 158 ? 20.198 -11.230 14.473 1.00 26.17 158 VAL A CA 1
ATOM 1232 C C . VAL A 1 158 ? 21.222 -10.404 15.233 1.00 26.17 158 VAL A C 1
ATOM 1234 O O . VAL A 1 158 ? 21.546 -9.276 14.874 1.00 26.17 158 VAL A O 1
ATOM 1237 N N . VAL A 1 159 ? 21.642 -10.944 16.377 1.00 28.58 159 VAL A N 1
ATOM 1238 C CA . VAL A 1 159 ? 22.876 -10.533 17.035 1.00 28.58 159 VAL A CA 1
ATOM 1239 C C . VAL A 1 159 ? 23.993 -10.974 16.097 1.00 28.58 159 VAL A C 1
ATOM 1241 O O . VAL A 1 159 ? 24.520 -12.078 16.212 1.00 28.58 159 VAL A O 1
ATOM 1244 N N . GLU A 1 160 ? 24.307 -10.135 15.114 1.00 30.36 160 GLU A N 1
ATOM 1245 C CA . GLU A 1 160 ? 25.620 -10.176 14.493 1.00 30.36 160 GLU A CA 1
ATOM 1246 C C . GLU A 1 160 ? 26.623 -9.774 15.569 1.00 30.36 160 GLU A C 1
ATOM 1248 O O . GLU A 1 160 ? 26.564 -8.703 16.173 1.00 30.36 160 GLU A O 1
ATOM 1253 N N . THR A 1 161 ? 27.489 -10.728 15.880 1.00 30.11 161 THR A N 1
ATOM 1254 C CA . THR A 1 161 ? 28.555 -10.637 16.864 1.00 30.11 161 THR A CA 1
ATOM 1255 C C . THR A 1 161 ? 29.526 -9.528 16.475 1.00 30.11 161 THR A C 1
ATOM 1257 O O . THR A 1 161 ? 30.461 -9.758 15.710 1.00 30.11 161 THR A O 1
ATOM 1260 N N . ALA A 1 162 ? 29.316 -8.333 17.021 1.00 29.12 162 ALA A N 1
ATOM 1261 C CA . ALA A 1 162 ? 30.315 -7.280 17.073 1.00 29.12 162 ALA A CA 1
ATOM 1262 C C . ALA A 1 162 ? 30.854 -7.184 18.509 1.00 29.12 162 ALA A C 1
ATOM 1264 O O . ALA A 1 162 ? 30.148 -6.822 19.447 1.00 29.12 162 ALA A O 1
ATOM 1265 N N . ASP A 1 163 ? 32.102 -7.623 18.628 1.00 25.02 163 ASP A N 1
ATOM 1266 C CA . ASP A 1 163 ? 33.090 -7.472 19.699 1.00 25.02 163 ASP A CA 1
ATOM 1267 C C . ASP A 1 163 ? 32.681 -6.639 20.947 1.00 25.02 163 ASP A C 1
ATOM 1269 O O . ASP A 1 163 ? 32.585 -5.408 20.884 1.00 25.02 163 ASP A O 1
ATOM 1273 N N . PRO A 1 164 ? 32.467 -7.267 22.122 1.00 30.17 164 PRO A N 1
ATOM 1274 C CA . PRO A 1 164 ? 32.089 -6.567 23.340 1.00 30.17 164 PRO A CA 1
ATOM 1275 C C . PRO A 1 164 ? 33.333 -6.104 24.100 1.00 30.17 164 PRO A C 1
ATOM 1277 O O . PRO A 1 164 ? 33.686 -6.687 25.124 1.00 30.17 164 PRO A O 1
ATOM 1280 N N . GLN A 1 165 ? 33.995 -5.043 23.633 1.00 31.70 165 GLN A N 1
ATOM 1281 C CA . GLN A 1 165 ? 35.002 -4.347 24.441 1.00 31.70 165 GLN A CA 1
ATOM 1282 C C . GLN A 1 165 ? 35.280 -2.911 23.959 1.00 31.70 165 GLN A C 1
ATOM 1284 O O . GLN A 1 165 ? 36.316 -2.633 23.370 1.00 31.70 165 GLN A O 1
ATOM 1289 N N . ALA A 1 166 ? 34.386 -1.966 24.286 1.00 28.42 166 ALA A N 1
ATOM 1290 C CA . ALA A 1 166 ? 34.778 -0.582 24.590 1.00 28.42 166 ALA A CA 1
ATOM 1291 C C . ALA A 1 166 ? 33.670 0.221 25.309 1.00 28.42 166 ALA A C 1
ATOM 1293 O O . ALA A 1 166 ? 32.785 0.797 24.690 1.00 28.42 166 ALA A O 1
ATOM 1294 N N . VAL A 1 167 ? 33.843 0.322 26.630 1.00 31.73 167 VAL A N 1
ATOM 1295 C CA . VAL A 1 167 ? 33.638 1.522 27.468 1.00 31.73 167 VAL A CA 1
ATOM 1296 C C . VAL A 1 167 ? 32.201 1.970 27.799 1.00 31.73 167 VAL A C 1
ATOM 1298 O O . VAL A 1 167 ? 31.551 2.721 27.082 1.00 31.73 167 VAL A O 1
ATOM 1301 N N . CYS A 1 168 ? 31.801 1.643 29.033 1.00 32.62 168 CYS A N 1
ATOM 1302 C CA . CYS A 1 168 ? 30.920 2.457 29.873 1.00 32.62 168 CYS A CA 1
ATOM 1303 C C . CYS A 1 168 ? 31.581 3.800 30.214 1.00 32.62 168 CYS A C 1
ATOM 1305 O O . CYS A 1 168 ? 32.723 3.777 30.668 1.00 32.62 168 CYS A O 1
ATOM 1307 N N . THR A 1 169 ? 30.858 4.926 30.161 1.00 31.70 169 THR A N 1
ATOM 1308 C CA . THR A 1 169 ? 30.648 5.821 31.327 1.00 31.70 169 THR A CA 1
ATOM 1309 C C . THR A 1 169 ? 29.756 7.029 31.003 1.00 31.70 169 THR A C 1
ATOM 1311 O O . THR A 1 169 ? 29.924 7.676 29.975 1.00 31.70 169 THR A O 1
ATOM 1314 N N . ASP A 1 170 ? 28.909 7.376 31.984 1.00 35.91 170 ASP A N 1
ATOM 1315 C CA . ASP A 1 170 ? 28.449 8.735 32.333 1.00 35.91 170 ASP A CA 1
ATOM 1316 C C . ASP A 1 170 ? 26.997 9.130 31.971 1.00 35.91 170 ASP A C 1
ATOM 1318 O O . ASP A 1 170 ? 26.729 9.927 31.070 1.00 35.91 170 ASP A O 1
ATOM 1322 N N . THR A 1 171 ? 26.035 8.637 32.762 1.00 40.72 171 THR A N 1
ATOM 1323 C CA . THR A 1 171 ? 24.606 9.023 32.746 1.00 40.72 171 THR A CA 1
ATOM 1324 C C . THR A 1 171 ? 24.392 10.541 32.897 1.00 40.72 171 THR A C 1
ATOM 1326 O O . THR A 1 171 ? 23.399 11.077 32.415 1.00 40.72 171 THR A O 1
ATOM 1329 N N . THR A 1 172 ? 25.355 11.270 33.472 1.00 36.69 172 THR A N 1
ATOM 1330 C CA . THR A 1 172 ? 25.325 12.737 33.627 1.00 36.69 172 THR A CA 1
ATOM 1331 C C . THR A 1 172 ? 25.526 13.485 32.302 1.00 36.69 172 THR A C 1
ATOM 1333 O O . THR A 1 172 ? 25.021 14.594 32.126 1.00 36.69 172 THR A O 1
ATOM 1336 N N . ARG A 1 173 ? 26.242 12.892 31.334 1.00 42.69 173 ARG A N 1
ATOM 1337 C CA . ARG A 1 173 ? 26.478 13.499 30.010 1.00 42.69 173 ARG A CA 1
ATOM 1338 C C . ARG A 1 173 ? 25.279 13.373 29.075 1.00 42.69 173 ARG A C 1
ATOM 1340 O O . ARG A 1 173 ? 25.075 14.268 28.263 1.00 42.69 173 ARG A O 1
ATOM 1347 N N . VAL A 1 174 ? 24.485 12.309 29.207 1.00 47.66 174 VAL A N 1
ATOM 1348 C CA . VAL A 1 174 ? 23.301 12.059 28.363 1.00 47.66 174 VAL A CA 1
ATOM 1349 C C . VAL A 1 174 ? 22.200 13.086 28.650 1.00 47.66 174 VAL A C 1
ATOM 1351 O O . VAL A 1 174 ? 21.592 13.613 27.722 1.00 47.66 174 VAL A O 1
ATOM 1354 N N . VAL A 1 175 ? 22.015 13.456 29.924 1.00 48.62 175 VAL A N 1
ATOM 1355 C CA . VAL A 1 175 ? 21.021 14.457 30.358 1.00 48.62 175 VAL A CA 1
ATOM 1356 C C . VAL A 1 175 ? 21.302 15.836 29.739 1.00 48.62 175 VAL A C 1
ATOM 1358 O O . VAL A 1 175 ? 20.400 16.482 29.218 1.00 48.62 175 VAL A O 1
ATOM 1361 N N . ASN A 1 176 ? 22.572 16.247 29.682 1.00 53.72 176 ASN A N 1
ATOM 1362 C CA . ASN A 1 176 ? 22.971 17.549 29.131 1.00 53.72 176 ASN A CA 1
ATOM 1363 C C . ASN A 1 176 ? 23.054 17.594 27.590 1.00 53.72 176 ASN A C 1
ATOM 1365 O O . ASN A 1 176 ? 23.385 18.640 27.033 1.00 53.72 176 ASN A O 1
ATOM 1369 N N . GLN A 1 177 ? 22.790 16.484 26.887 1.00 68.19 177 GLN A N 1
ATOM 1370 C CA . GLN A 1 177 ? 22.887 16.413 25.422 1.00 68.19 177 GLN A CA 1
ATOM 1371 C C . GLN A 1 177 ? 21.536 16.343 24.700 1.00 68.19 177 GLN A C 1
ATOM 1373 O O . GLN A 1 177 ? 21.484 16.630 23.506 1.00 68.19 177 GLN A O 1
ATOM 1378 N N . VAL A 1 178 ? 20.433 16.032 25.386 1.00 77.44 178 VAL A N 1
ATOM 1379 C CA . VAL A 1 178 ? 19.121 15.906 24.726 1.00 77.44 178 VAL A CA 1
ATOM 1380 C C . VAL A 1 178 ? 18.621 17.243 24.185 1.00 77.44 178 VAL A C 1
ATOM 1382 O O . VAL A 1 178 ? 18.240 17.319 23.020 1.00 77.44 178 VAL A O 1
ATOM 1385 N N . GLU A 1 179 ? 18.673 18.310 24.983 1.00 81.88 179 GLU A N 1
ATOM 1386 C CA . GLU A 1 179 ? 18.270 19.650 24.540 1.00 81.88 179 GLU A CA 1
ATOM 1387 C C . GLU A 1 179 ? 19.020 20.122 23.279 1.00 81.88 179 GLU A C 1
ATOM 1389 O O . GLU A 1 179 ? 18.354 20.456 22.291 1.00 81.88 179 GLU A O 1
ATOM 1394 N N . PRO A 1 180 ? 20.371 20.121 23.229 1.00 81.69 180 PRO A N 1
ATOM 1395 C CA . PRO A 1 180 ? 21.080 20.557 22.030 1.00 81.69 180 PRO A CA 1
ATOM 1396 C C . PRO A 1 180 ? 20.819 19.649 20.818 1.00 81.69 180 PRO A C 1
ATOM 1398 O O . PRO A 1 180 ? 20.775 20.155 19.696 1.00 81.69 180 PRO A O 1
ATOM 1401 N N . ILE A 1 181 ? 20.585 18.344 21.015 1.00 81.69 181 ILE A N 1
ATOM 1402 C CA . ILE A 1 181 ? 20.234 17.412 19.930 1.00 81.69 181 ILE A CA 1
ATOM 1403 C C . ILE A 1 181 ? 18.852 17.730 19.351 1.00 81.69 181 ILE A C 1
ATOM 1405 O O . ILE A 1 181 ? 18.721 17.834 18.128 1.00 81.69 181 ILE A O 1
ATOM 1409 N N . VAL A 1 182 ? 17.840 17.910 20.207 1.00 84.12 182 VAL A N 1
ATOM 1410 C CA . VAL A 1 182 ? 16.466 18.218 19.780 1.00 84.12 182 VAL A CA 1
ATOM 1411 C C . VAL A 1 182 ? 16.431 19.565 19.069 1.00 84.12 182 VAL A C 1
ATOM 1413 O O . VAL A 1 182 ? 15.955 19.652 17.938 1.00 84.12 182 VAL A O 1
ATOM 1416 N N . ARG A 1 183 ? 17.025 20.597 19.677 1.00 86.31 183 ARG A N 1
ATOM 1417 C CA . ARG A 1 183 ? 17.108 21.935 19.086 1.00 86.31 183 ARG A CA 1
ATOM 1418 C C . ARG A 1 183 ? 17.801 21.919 17.724 1.00 86.31 183 ARG A C 1
ATOM 1420 O O . ARG A 1 183 ? 17.297 22.512 16.774 1.00 86.31 183 ARG A O 1
ATOM 1427 N N . SER A 1 184 ? 18.941 21.236 17.612 1.00 84.62 184 SER A N 1
ATOM 1428 C CA . SER A 1 184 ? 19.669 21.112 16.345 1.00 84.62 184 SER A CA 1
ATOM 1429 C C . SER A 1 184 ? 18.831 20.410 15.276 1.00 84.62 184 SER A C 1
ATOM 1431 O O . SER A 1 184 ? 18.797 20.882 14.143 1.00 84.62 184 SER A O 1
ATOM 1433 N N . ALA A 1 185 ? 18.124 19.332 15.625 1.00 81.12 185 ALA A N 1
ATOM 1434 C CA . ALA A 1 185 ? 17.284 18.604 14.678 1.00 81.12 185 ALA A CA 1
ATOM 1435 C C . ALA A 1 185 ? 16.108 19.456 14.169 1.00 81.12 185 ALA A C 1
ATOM 1437 O O . ALA A 1 185 ? 15.843 19.464 12.969 1.00 81.12 185 ALA A O 1
ATOM 1438 N N . VAL A 1 186 ? 15.446 20.217 15.049 1.00 82.75 186 VAL A N 1
ATOM 1439 C CA . VAL A 1 186 ? 14.341 21.115 14.665 1.00 82.75 186 VAL A CA 1
ATOM 1440 C C . VAL A 1 186 ? 14.841 22.249 13.767 1.00 82.75 186 VAL A C 1
ATOM 1442 O O . VAL A 1 186 ? 14.243 22.515 12.727 1.00 82.75 186 VAL A O 1
ATOM 1445 N N . ILE A 1 187 ? 15.964 22.885 14.116 1.00 83.38 187 ILE A N 1
ATOM 1446 C CA . ILE A 1 187 ? 16.549 23.978 13.321 1.00 83.38 187 ILE A CA 1
ATOM 1447 C C . ILE A 1 187 ? 16.994 23.495 11.933 1.00 83.38 187 ILE A C 1
ATOM 1449 O O . ILE A 1 187 ? 16.801 24.207 10.948 1.00 83.38 187 ILE A O 1
ATOM 1453 N N . GLU A 1 188 ? 17.569 22.295 11.835 1.00 81.44 188 GLU A N 1
ATOM 1454 C CA . GLU A 1 188 ? 17.946 21.699 10.548 1.00 81.44 188 GLU A CA 1
ATOM 1455 C C . GLU A 1 188 ? 16.740 21.487 9.632 1.00 81.44 188 GLU A C 1
ATOM 1457 O O . GLU A 1 188 ? 16.828 21.771 8.441 1.00 81.44 188 GLU A O 1
ATOM 1462 N N . VAL A 1 189 ? 15.626 21.006 10.188 1.00 79.25 189 VAL A N 1
ATOM 1463 C CA . VAL A 1 189 ? 14.393 20.743 9.436 1.00 79.25 189 VAL A CA 1
ATOM 1464 C C . VAL A 1 189 ? 13.695 22.047 9.035 1.00 79.25 189 VAL A C 1
ATOM 1466 O O . VAL A 1 189 ? 13.231 22.172 7.907 1.00 79.25 189 VAL A O 1
ATOM 1469 N N . LEU A 1 190 ? 13.687 23.056 9.912 1.00 76.75 190 LEU A N 1
ATOM 1470 C CA . LEU A 1 190 ? 13.197 24.402 9.588 1.00 76.75 190 LEU A CA 1
ATOM 1471 C C . LEU A 1 190 ? 14.001 25.061 8.456 1.00 76.75 190 LEU A C 1
ATOM 1473 O O . LEU A 1 190 ? 13.453 25.807 7.634 1.00 76.75 190 LEU A O 1
ATOM 1477 N N . GLY A 1 191 ? 15.302 24.781 8.391 1.00 74.25 191 GLY A N 1
ATOM 1478 C CA . GLY A 1 191 ? 16.219 25.383 7.433 1.00 74.25 191 GLY A CA 1
ATOM 1479 C C . GLY A 1 191 ? 16.602 26.825 7.789 1.00 74.25 191 GLY A C 1
ATOM 1480 O O . GLY A 1 191 ? 16.007 27.486 8.643 1.00 74.25 191 GLY A O 1
ATOM 1481 N N . SER A 1 192 ? 17.627 27.344 7.109 1.00 67.62 192 SER A N 1
ATOM 1482 C CA . SER A 1 192 ? 18.279 28.625 7.435 1.00 67.62 192 SER A CA 1
ATOM 1483 C C . SER A 1 192 ? 17.384 29.864 7.310 1.00 67.62 192 SER A C 1
ATOM 1485 O O . SER A 1 192 ? 17.692 30.888 7.913 1.00 67.62 192 SER A O 1
ATOM 1487 N N . GLN A 1 193 ? 16.283 29.785 6.558 1.00 60.38 193 GLN A N 1
ATOM 1488 C CA . GLN A 1 193 ? 15.356 30.904 6.345 1.00 60.38 193 GLN A CA 1
ATOM 1489 C C . GLN A 1 193 ? 14.278 31.027 7.434 1.00 60.38 193 GLN A C 1
ATOM 1491 O O . GLN A 1 193 ? 13.763 32.121 7.645 1.00 60.38 193 GLN A O 1
ATOM 1496 N N . ARG A 1 194 ? 13.942 29.926 8.126 1.00 65.00 194 ARG A N 1
ATOM 1497 C CA . ARG A 1 194 ? 12.881 29.865 9.155 1.00 65.00 194 ARG A CA 1
ATOM 1498 C C . ARG A 1 194 ? 13.425 29.626 10.568 1.00 65.00 194 ARG A C 1
ATOM 1500 O O . ARG A 1 194 ? 12.683 29.723 11.537 1.00 65.00 194 ARG A O 1
ATOM 1507 N N . SER A 1 195 ? 14.726 29.364 10.712 1.00 65.62 195 SER A N 1
ATOM 1508 C CA . SER A 1 195 ? 15.376 29.099 12.004 1.00 65.62 195 SER A CA 1
ATOM 1509 C C . SER A 1 195 ? 15.332 30.273 12.990 1.00 65.62 195 SER A C 1
ATOM 1511 O O . SER A 1 195 ? 15.430 30.059 14.196 1.00 65.62 195 SER A O 1
ATOM 1513 N N . THR A 1 196 ? 15.150 31.505 12.505 1.00 67.69 196 THR A N 1
ATOM 1514 C CA . THR A 1 196 ? 14.965 32.707 13.335 1.00 67.69 196 THR A CA 1
ATOM 1515 C C . THR A 1 196 ? 13.614 32.742 14.056 1.00 67.69 196 THR A C 1
ATOM 1517 O O . THR A 1 196 ? 13.482 33.489 15.021 1.00 67.69 196 THR A O 1
ATOM 1520 N N . ALA A 1 197 ? 12.643 31.926 13.627 1.00 63.31 197 ALA A N 1
ATOM 1521 C CA . ALA A 1 197 ? 11.331 31.754 14.254 1.00 63.31 197 ALA A CA 1
ATOM 1522 C C . ALA A 1 197 ? 11.280 30.565 15.236 1.00 63.31 197 ALA A C 1
ATOM 1524 O O . ALA A 1 197 ? 10.202 30.186 15.682 1.00 63.31 197 ALA A O 1
ATOM 1525 N N . TYR A 1 198 ? 12.430 29.958 15.559 1.00 79.94 198 TYR A N 1
ATOM 1526 C CA . TYR A 1 198 ? 12.500 28.864 16.524 1.00 79.94 198 TYR A CA 1
ATOM 1527 C C . TYR A 1 198 ? 12.107 29.344 17.928 1.00 79.94 198 TYR A C 1
ATOM 1529 O O . TYR A 1 198 ? 12.821 30.139 18.543 1.00 79.94 198 TYR A O 1
ATOM 1537 N N . ASP A 1 199 ? 11.020 28.785 18.448 1.00 77.06 199 ASP A N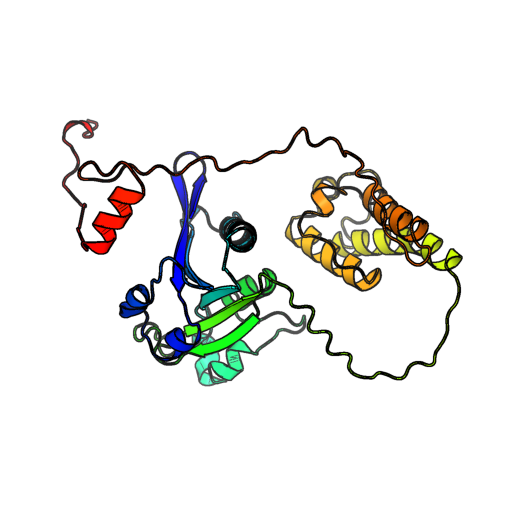 1
ATOM 1538 C CA . ASP A 1 199 ? 10.572 28.928 19.828 1.00 77.06 199 ASP A CA 1
ATOM 1539 C C . ASP A 1 199 ? 10.388 27.521 20.433 1.00 77.06 199 ASP A C 1
ATOM 1541 O O . ASP A 1 199 ? 9.616 26.716 19.907 1.00 77.06 199 ASP A O 1
ATOM 1545 N N . PRO A 1 200 ? 11.101 27.172 21.521 1.00 77.44 200 PRO A N 1
ATOM 1546 C CA . PRO A 1 200 ? 11.007 25.845 22.120 1.00 77.44 200 PRO A CA 1
ATOM 1547 C C . PRO A 1 200 ? 9.618 25.507 22.688 1.00 77.44 200 PRO A C 1
ATOM 1549 O O . PRO A 1 200 ? 9.322 24.316 22.839 1.00 77.44 200 PRO A O 1
ATOM 1552 N N . GLN A 1 201 ? 8.787 26.512 22.983 1.00 76.88 201 GLN A N 1
ATOM 1553 C CA . GLN A 1 201 ? 7.440 26.347 23.540 1.00 76.88 201 GLN A CA 1
ATOM 1554 C C . GLN A 1 201 ? 6.342 26.396 22.473 1.00 76.88 201 GLN A C 1
ATOM 1556 O O . GLN A 1 201 ? 5.220 25.961 22.735 1.00 76.88 201 GLN A O 1
ATOM 1561 N N . ALA A 1 202 ? 6.650 26.889 21.271 1.00 66.94 202 ALA A N 1
ATOM 1562 C CA . ALA A 1 202 ? 5.687 26.936 20.182 1.00 66.94 202 ALA A CA 1
ATOM 1563 C C . ALA A 1 202 ? 5.441 25.535 19.591 1.00 66.94 202 ALA A C 1
ATOM 1565 O O . ALA A 1 202 ? 6.376 24.727 19.477 1.00 66.94 202 ALA A O 1
ATOM 1566 N N . PRO A 1 203 ? 4.200 25.227 19.174 1.00 75.44 203 PRO A N 1
ATOM 1567 C CA . PRO A 1 203 ? 3.913 24.020 18.416 1.00 75.44 203 PRO A CA 1
ATOM 1568 C C . PRO A 1 203 ? 4.750 23.948 17.133 1.00 75.44 203 PRO A C 1
ATOM 1570 O O . PRO A 1 203 ? 4.849 24.916 16.380 1.00 75.44 203 PRO A O 1
ATOM 1573 N N . LEU A 1 204 ? 5.314 22.774 16.837 1.00 72.31 204 LEU A N 1
ATOM 1574 C CA . LEU A 1 204 ? 6.154 22.555 15.651 1.00 72.31 204 LEU A CA 1
ATOM 1575 C C . LEU A 1 204 ? 5.437 22.947 14.346 1.00 72.31 204 LEU A C 1
ATOM 1577 O O . LEU A 1 204 ? 6.037 23.549 13.460 1.00 72.31 204 LEU A O 1
ATOM 1581 N N . MET A 1 205 ? 4.136 22.663 14.249 1.00 67.69 205 MET A N 1
ATOM 1582 C CA . MET A 1 205 ? 3.321 23.031 13.086 1.00 67.69 205 MET A CA 1
ATOM 1583 C C . MET A 1 205 ? 3.121 24.550 12.961 1.00 67.69 205 MET A C 1
ATOM 1585 O O . MET A 1 205 ? 3.105 25.074 11.850 1.00 67.69 205 MET A O 1
ATOM 1589 N N . GLU A 1 206 ? 3.027 25.273 14.081 1.00 70.44 206 GLU A N 1
ATOM 1590 C CA . GLU A 1 206 ? 2.917 26.740 14.092 1.00 70.44 206 GLU A CA 1
ATOM 1591 C C . GLU A 1 206 ? 4.241 27.417 13.715 1.00 70.44 206 GLU A C 1
ATOM 1593 O O . GLU A 1 206 ? 4.236 28.474 13.088 1.00 70.44 206 GLU A O 1
ATOM 1598 N N . MET A 1 207 ? 5.376 26.764 13.991 1.00 70.94 207 MET A N 1
ATOM 1599 C CA . MET A 1 207 ? 6.693 27.166 13.476 1.00 70.94 207 MET A CA 1
ATOM 1600 C C . MET A 1 207 ? 6.881 26.857 11.979 1.00 70.94 207 MET A C 1
ATOM 1602 O O . MET A 1 207 ? 7.942 27.129 11.413 1.00 70.94 207 MET A O 1
ATOM 1606 N N . GLY A 1 208 ? 5.856 26.310 11.318 1.00 61.12 208 GLY A N 1
ATOM 1607 C CA . GLY A 1 208 ? 5.843 26.070 9.880 1.00 61.12 208 GLY A CA 1
ATOM 1608 C C . GLY A 1 208 ? 6.475 24.747 9.456 1.00 61.12 208 GLY A C 1
ATOM 1609 O O . GLY A 1 208 ? 6.877 24.644 8.296 1.00 61.12 208 GLY A O 1
ATOM 1610 N N . LEU A 1 209 ? 6.571 23.758 10.360 1.00 67.50 209 LEU A N 1
ATOM 1611 C CA . LEU A 1 209 ? 6.868 22.378 9.974 1.00 67.50 209 LEU A CA 1
ATOM 1612 C C . LEU A 1 209 ? 5.611 21.722 9.388 1.00 67.50 209 LEU A C 1
ATOM 1614 O O . LEU A 1 209 ? 4.599 21.542 10.065 1.00 67.50 209 LEU A O 1
ATOM 1618 N N . SER A 1 210 ? 5.702 21.324 8.126 1.00 69.38 210 SER A N 1
ATOM 1619 C CA . SER A 1 210 ? 4.739 20.461 7.444 1.00 69.38 210 SER A CA 1
ATOM 1620 C C . SER A 1 210 ? 4.786 19.017 7.966 1.00 69.38 210 SER A C 1
ATOM 1622 O O . SER A 1 210 ? 5.737 18.600 8.627 1.00 69.38 210 SER A O 1
ATOM 1624 N N . SER A 1 211 ? 3.786 18.199 7.624 1.00 54.81 211 SER A N 1
ATOM 1625 C CA . SER A 1 211 ? 3.745 16.779 8.013 1.00 54.81 211 SER A CA 1
ATOM 1626 C C . SER A 1 211 ? 4.953 15.969 7.516 1.00 54.81 211 SER A C 1
ATOM 1628 O O . SER A 1 211 ? 5.412 15.064 8.211 1.00 54.81 211 SER A O 1
ATOM 1630 N N . LEU A 1 212 ? 5.512 16.322 6.352 1.00 57.97 212 LEU A N 1
ATOM 1631 C CA . LEU A 1 212 ? 6.729 15.700 5.814 1.00 57.97 212 LEU A CA 1
ATOM 1632 C C . LEU A 1 212 ? 7.968 16.107 6.625 1.00 57.97 212 LEU A C 1
ATOM 1634 O O . LEU A 1 212 ? 8.811 15.272 6.949 1.00 57.97 212 LEU A O 1
ATOM 1638 N N . GLU A 1 213 ? 8.052 17.376 7.017 1.00 68.00 213 GLU A N 1
ATOM 1639 C CA . GLU A 1 213 ? 9.123 17.890 7.878 1.00 68.00 213 GLU A CA 1
ATOM 1640 C C . GLU A 1 213 ? 9.053 17.288 9.290 1.00 68.00 213 GLU A C 1
ATOM 1642 O O . GLU A 1 213 ? 10.087 16.969 9.876 1.00 68.00 213 GLU A O 1
ATOM 1647 N N . LEU A 1 214 ? 7.851 17.031 9.814 1.00 67.69 214 LEU A N 1
ATOM 1648 C CA . LEU A 1 214 ? 7.674 16.275 11.054 1.00 67.69 214 LEU A CA 1
ATOM 1649 C C . LEU A 1 214 ? 8.146 14.826 10.908 1.00 67.69 214 LEU A C 1
ATOM 1651 O O . LEU A 1 214 ? 8.799 14.310 11.809 1.00 67.69 214 LEU A O 1
ATOM 1655 N N . LEU A 1 215 ? 7.892 14.162 9.779 1.00 67.50 215 LEU A N 1
ATOM 1656 C CA . LEU A 1 215 ? 8.402 12.809 9.545 1.00 67.50 215 LEU A CA 1
ATOM 1657 C C . LEU A 1 215 ? 9.940 12.774 9.520 1.00 67.50 215 LEU A C 1
ATOM 1659 O O . LEU A 1 215 ? 10.548 11.908 10.157 1.00 67.50 215 LEU A O 1
ATOM 1663 N N . GLU A 1 216 ? 10.569 13.745 8.856 1.00 71.94 216 GLU A N 1
ATOM 1664 C CA . GLU A 1 216 ? 12.030 13.871 8.822 1.00 71.94 216 GLU A CA 1
ATOM 1665 C C . GLU A 1 216 ? 12.607 14.209 10.205 1.00 71.94 216 GLU A C 1
ATOM 1667 O O . GLU A 1 216 ? 13.618 13.635 10.624 1.00 71.94 216 GLU A O 1
ATOM 1672 N N . LEU A 1 217 ? 11.928 15.068 10.972 1.00 79.88 217 LEU A N 1
ATOM 1673 C CA . LEU A 1 217 ? 12.277 15.347 12.363 1.00 79.88 217 LEU A CA 1
ATOM 1674 C C . LEU A 1 217 ? 12.189 14.078 13.225 1.00 79.88 217 LEU A C 1
ATOM 1676 O O . LEU A 1 217 ? 13.110 13.810 13.999 1.00 79.88 217 LEU A O 1
ATOM 1680 N N . ARG A 1 218 ? 11.139 13.256 13.057 1.00 80.81 218 ARG A N 1
ATOM 1681 C CA . ARG A 1 218 ? 10.980 11.963 13.758 1.00 80.81 218 ARG A CA 1
ATOM 1682 C C . ARG A 1 218 ? 12.195 11.082 13.525 1.00 80.81 218 ARG A C 1
ATOM 1684 O O . ARG A 1 218 ? 12.796 10.579 14.470 1.00 80.81 218 ARG A O 1
ATOM 1691 N N . ARG A 1 219 ? 12.559 10.922 12.251 1.00 75.94 219 ARG A N 1
ATOM 1692 C CA . ARG A 1 219 ? 13.663 10.074 11.806 1.00 75.94 219 ARG A CA 1
ATOM 1693 C C . ARG A 1 219 ? 14.991 10.559 12.385 1.00 75.94 219 ARG A C 1
ATOM 1695 O O . ARG A 1 219 ? 15.733 9.762 12.959 1.00 75.94 219 ARG A O 1
ATOM 1702 N N . LYS A 1 220 ? 15.273 11.864 12.293 1.00 77.44 220 LYS A N 1
ATOM 1703 C CA . LYS A 1 220 ? 16.491 12.480 12.846 1.00 77.44 220 LYS A CA 1
ATOM 1704 C C . LYS A 1 220 ? 16.598 12.288 14.357 1.00 77.44 220 LYS A C 1
ATOM 1706 O O . LYS A 1 220 ? 17.668 11.911 14.835 1.00 77.44 220 LYS A O 1
ATOM 1711 N N . LEU A 1 221 ? 15.514 12.515 15.098 1.00 81.81 221 LEU A N 1
ATOM 1712 C CA . LEU A 1 221 ? 15.494 12.313 16.548 1.00 81.81 221 LEU A CA 1
ATOM 1713 C C . LEU A 1 221 ? 15.692 10.839 16.910 1.00 81.81 221 LEU A C 1
ATOM 1715 O O . LEU A 1 221 ? 16.511 10.542 17.775 1.00 81.81 221 LEU A O 1
ATOM 1719 N N . SER A 1 222 ? 15.031 9.918 16.203 1.00 72.81 222 SER A N 1
ATOM 1720 C CA . SER A 1 222 ? 15.188 8.483 16.450 1.00 72.81 222 SER A CA 1
ATOM 1721 C C . SER A 1 222 ? 16.612 7.981 16.238 1.00 72.81 222 SER A C 1
ATOM 1723 O O . SER A 1 222 ? 17.105 7.196 17.044 1.00 72.81 222 SER A O 1
ATOM 1725 N N . ILE A 1 223 ? 17.294 8.461 15.195 1.00 70.00 223 ILE A N 1
ATOM 1726 C CA . ILE A 1 223 ? 18.691 8.101 14.922 1.00 70.00 223 ILE A CA 1
ATOM 1727 C C . ILE A 1 223 ? 19.626 8.712 15.972 1.00 70.00 223 ILE A C 1
ATOM 1729 O O . ILE A 1 223 ? 20.460 8.008 16.533 1.00 70.00 223 ILE A O 1
ATOM 1733 N N . ARG A 1 224 ? 19.496 10.016 16.256 1.00 79.88 224 ARG A N 1
ATOM 1734 C CA . ARG A 1 224 ? 20.425 10.733 17.150 1.00 79.88 224 ARG A CA 1
ATOM 1735 C C . ARG A 1 224 ? 20.289 10.336 18.617 1.00 79.88 224 ARG A C 1
ATOM 1737 O O . ARG A 1 224 ? 21.268 10.419 19.349 1.00 79.88 224 ARG A O 1
ATOM 1744 N N . LEU A 1 225 ? 19.093 9.932 19.039 1.00 77.31 225 LEU A N 1
ATOM 1745 C CA . LEU A 1 225 ? 18.799 9.539 20.420 1.00 77.31 225 LEU A CA 1
ATOM 1746 C C . LEU A 1 225 ? 18.693 8.016 20.590 1.00 77.31 225 LEU A C 1
ATOM 1748 O O . LEU A 1 225 ? 18.425 7.544 21.691 1.00 77.31 225 LEU A O 1
ATOM 1752 N N . GLY A 1 226 ? 18.919 7.247 19.518 1.00 65.50 226 GLY A N 1
ATOM 1753 C CA . GLY A 1 226 ? 18.979 5.784 19.552 1.00 65.50 226 GLY A CA 1
ATOM 1754 C C . GLY A 1 226 ? 17.666 5.104 19.947 1.00 65.50 226 GLY A C 1
ATOM 1755 O O . GLY A 1 226 ? 17.696 3.981 20.447 1.00 65.50 226 GLY A O 1
ATOM 1756 N N . GLN A 1 227 ? 16.521 5.770 19.760 1.00 68.62 227 GLN A N 1
ATOM 1757 C CA . GLN A 1 227 ? 15.208 5.259 20.158 1.00 68.62 227 GLN A CA 1
ATOM 1758 C C . GLN A 1 227 ? 14.156 5.424 19.052 1.00 68.62 227 GLN A C 1
ATOM 1760 O O . GLN A 1 227 ? 13.961 6.531 18.540 1.00 68.62 227 GLN A O 1
ATOM 1765 N N . PRO A 1 228 ? 13.415 4.362 18.692 1.00 60.91 228 PRO A N 1
ATOM 1766 C CA . PRO A 1 228 ? 12.324 4.475 17.733 1.00 60.91 228 PRO A CA 1
ATOM 1767 C C . PRO A 1 228 ? 11.175 5.304 18.323 1.00 60.91 228 PRO A C 1
ATOM 1769 O O . PRO A 1 228 ? 10.698 5.027 19.422 1.00 60.91 228 PRO A O 1
ATOM 1772 N N . LEU A 1 229 ? 10.714 6.310 17.578 1.00 65.81 229 LEU A N 1
ATOM 1773 C CA . LEU A 1 229 ? 9.579 7.150 17.965 1.00 65.81 229 LEU A CA 1
ATOM 1774 C C . LEU A 1 229 ? 8.322 6.733 17.185 1.00 65.81 229 LEU A C 1
ATOM 1776 O O . LEU A 1 229 ? 8.401 6.582 15.959 1.00 65.81 229 LEU A O 1
ATOM 1780 N N . PRO A 1 230 ? 7.158 6.567 17.841 1.00 61.31 230 PRO A N 1
ATOM 1781 C CA . PRO A 1 230 ? 5.911 6.232 17.154 1.00 61.31 230 PRO A CA 1
ATOM 1782 C C . PRO A 1 230 ? 5.494 7.341 16.174 1.00 61.31 230 PRO A C 1
ATOM 1784 O O . PRO A 1 230 ? 5.862 8.502 16.342 1.00 61.31 230 PRO A O 1
ATOM 1787 N N . SER A 1 231 ? 4.705 7.011 15.149 1.00 49.28 231 SER A N 1
ATOM 1788 C CA . SER A 1 231 ? 4.199 7.996 14.171 1.00 49.28 231 SER A CA 1
ATOM 1789 C C . SER A 1 231 ? 3.346 9.091 14.820 1.00 49.28 231 SER A C 1
ATOM 1791 O O . SER A 1 231 ? 3.331 10.228 14.360 1.00 49.28 231 SER A O 1
ATOM 1793 N N . THR A 1 232 ? 2.709 8.777 15.949 1.00 62.19 232 THR A N 1
ATOM 1794 C CA . THR A 1 232 ? 1.909 9.715 16.741 1.00 62.19 232 THR A CA 1
ATOM 1795 C C . THR A 1 232 ? 2.735 10.577 17.702 1.00 62.19 232 THR A C 1
ATOM 1797 O O . THR A 1 232 ? 2.169 11.391 18.427 1.00 62.19 232 THR A O 1
ATOM 1800 N N . PHE A 1 233 ? 4.064 10.424 17.738 1.00 74.88 233 PHE A N 1
ATOM 1801 C CA . PHE A 1 233 ? 4.919 11.038 18.758 1.00 74.88 233 PHE A CA 1
ATOM 1802 C C . PHE A 1 233 ? 4.726 12.556 18.875 1.00 74.88 233 PHE A C 1
ATOM 1804 O O . PHE A 1 233 ? 4.500 13.058 19.973 1.00 74.88 233 PHE A O 1
ATOM 1811 N N . PHE A 1 234 ? 4.719 13.284 17.755 1.00 77.38 234 PHE A N 1
ATOM 1812 C CA . PHE A 1 234 ? 4.556 14.744 17.766 1.00 77.38 234 PHE A CA 1
ATOM 1813 C C . PHE A 1 234 ? 3.131 15.222 18.055 1.00 77.38 234 PHE A C 1
ATOM 1815 O O . PHE A 1 234 ? 2.941 16.398 18.339 1.00 77.38 234 PHE A O 1
ATOM 1822 N N . PHE A 1 235 ? 2.134 14.332 18.044 1.00 62.47 235 PHE A N 1
ATOM 1823 C CA . PHE A 1 235 ? 0.798 14.666 18.546 1.00 62.47 235 PHE A CA 1
ATOM 1824 C C . PHE A 1 235 ? 0.784 14.706 20.074 1.00 62.47 235 PHE A C 1
ATOM 1826 O O . PHE A 1 235 ? 0.092 15.524 20.670 1.00 62.47 235 PHE A O 1
ATOM 1833 N N . SER A 1 236 ? 1.561 13.830 20.715 1.00 63.31 236 SER A N 1
ATOM 1834 C CA . SER A 1 236 ? 1.710 13.800 22.173 1.00 63.31 236 SER A CA 1
ATOM 1835 C C . SER A 1 236 ? 2.768 14.785 22.679 1.00 63.31 236 SER A C 1
ATOM 1837 O O . SER A 1 236 ? 2.651 15.283 23.795 1.00 63.31 236 SER A O 1
ATOM 1839 N N . TYR A 1 237 ? 3.779 15.086 21.859 1.00 76.31 237 TYR A N 1
ATOM 1840 C CA . TYR A 1 237 ? 4.917 15.946 22.191 1.00 76.31 237 TYR A CA 1
ATOM 1841 C C . TYR A 1 237 ? 5.158 16.956 21.061 1.00 76.31 237 TYR A C 1
ATOM 1843 O O . TYR A 1 237 ? 6.121 16.861 20.303 1.00 76.31 237 TYR A O 1
ATOM 1851 N N . GLY A 1 238 ? 4.22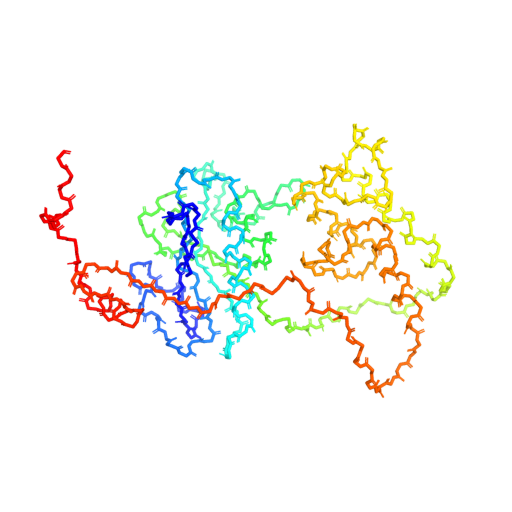7 17.902 20.919 1.00 73.69 238 GLY A N 1
ATOM 1852 C CA . GLY A 1 238 ? 4.177 18.847 19.796 1.00 73.69 238 GLY A CA 1
ATOM 1853 C C . GLY A 1 238 ? 5.090 20.070 19.899 1.00 73.69 238 GLY A C 1
ATOM 1854 O O . GLY A 1 238 ? 5.076 20.889 18.985 1.00 73.69 238 GLY A O 1
ATOM 1855 N N . THR A 1 239 ? 5.871 20.211 20.974 1.00 81.25 239 THR A N 1
ATOM 1856 C CA . THR A 1 239 ? 6.820 21.319 21.196 1.00 81.25 239 THR A CA 1
ATOM 1857 C C . THR A 1 239 ? 8.217 20.769 21.473 1.00 81.25 239 THR A C 1
ATOM 1859 O O . THR A 1 239 ? 8.364 19.648 21.969 1.00 81.25 239 THR A O 1
ATOM 1862 N N . SER A 1 240 ? 9.264 21.550 21.184 1.00 85.94 240 SER A N 1
ATOM 1863 C CA . SER A 1 240 ? 10.645 21.120 21.463 1.00 85.94 240 SER A CA 1
ATOM 1864 C C . SER A 1 240 ? 10.850 20.845 22.957 1.00 85.94 240 SER A C 1
ATOM 1866 O O . SER A 1 240 ? 11.504 19.869 23.315 1.00 85.94 240 SER A O 1
ATOM 1868 N N . GLU A 1 241 ? 10.232 21.647 23.828 1.00 83.88 241 GLU A N 1
ATOM 1869 C CA . GLU A 1 241 ? 10.235 21.443 25.281 1.00 83.88 241 GLU A CA 1
ATOM 1870 C C . GLU A 1 241 ? 9.585 20.109 25.689 1.00 83.88 241 GLU A C 1
ATOM 1872 O O . GLU A 1 241 ? 10.170 19.349 26.463 1.00 83.88 241 GLU A O 1
ATOM 1877 N N . ALA A 1 242 ? 8.421 19.768 25.124 1.00 74.69 242 ALA A N 1
ATOM 1878 C CA . ALA A 1 242 ? 7.735 18.510 25.420 1.00 74.69 242 ALA A CA 1
ATOM 1879 C C . ALA A 1 242 ? 8.552 17.286 24.964 1.00 74.69 242 ALA A C 1
ATOM 1881 O O . ALA A 1 242 ? 8.610 16.275 25.667 1.00 74.69 242 ALA A O 1
ATOM 1882 N N . ILE A 1 243 ? 9.230 17.394 23.818 1.00 84.00 243 ILE A N 1
ATOM 1883 C CA . ILE A 1 243 ? 10.127 16.354 23.293 1.00 84.00 243 ILE A CA 1
ATOM 1884 C C . ILE A 1 243 ? 11.331 16.161 24.218 1.00 84.00 243 ILE A C 1
ATOM 1886 O O . ILE A 1 243 ? 11.676 15.029 24.554 1.00 84.00 243 ILE A O 1
ATOM 1890 N N . ILE A 1 244 ? 11.963 17.253 24.660 1.00 83.56 244 ILE A N 1
ATOM 1891 C CA . ILE A 1 244 ? 13.083 17.197 25.608 1.00 83.56 244 ILE A CA 1
ATOM 1892 C C . ILE A 1 244 ? 12.624 16.542 26.913 1.00 83.56 244 ILE A C 1
ATOM 1894 O O . ILE A 1 244 ? 13.273 15.612 27.389 1.00 83.56 244 ILE A O 1
ATOM 1898 N N . GLY A 1 245 ? 11.473 16.961 27.447 1.00 78.19 245 GLY A N 1
ATOM 1899 C CA . GLY A 1 245 ? 10.884 16.390 28.658 1.00 78.19 245 GLY A CA 1
ATOM 1900 C C . GLY A 1 245 ? 10.649 14.881 28.559 1.00 78.19 245 GLY A C 1
ATOM 1901 O O . GLY A 1 245 ? 10.991 14.150 29.489 1.00 78.19 245 GLY A O 1
ATOM 1902 N N . TYR A 1 246 ? 10.150 14.395 27.417 1.00 83.38 246 TYR A N 1
ATOM 1903 C CA . TYR A 1 246 ? 9.969 12.963 27.159 1.00 83.38 246 TYR A CA 1
ATOM 1904 C C . TYR A 1 246 ? 11.277 12.172 27.295 1.00 83.38 246 TYR A C 1
ATOM 1906 O O . TYR A 1 246 ? 11.334 11.174 28.016 1.00 83.38 246 TYR A O 1
ATOM 1914 N N . PHE A 1 247 ? 12.348 12.626 26.643 1.00 80.81 247 PHE A N 1
ATOM 1915 C CA . PHE A 1 247 ? 13.634 11.930 26.685 1.00 80.81 247 PHE A CA 1
ATOM 1916 C C . PHE A 1 247 ? 14.338 12.075 28.039 1.00 80.81 247 PHE A C 1
ATOM 1918 O O . PHE A 1 247 ? 14.951 11.121 28.515 1.00 80.81 247 PHE A O 1
ATOM 1925 N N . MET A 1 248 ? 14.203 13.222 28.709 1.00 77.44 248 MET A N 1
ATOM 1926 C CA . MET A 1 248 ? 14.715 13.414 30.071 1.00 77.44 248 MET A CA 1
ATOM 1927 C C . MET A 1 248 ? 14.039 12.481 31.078 1.00 77.44 248 MET A C 1
ATOM 1929 O O . MET A 1 248 ? 14.720 11.885 31.914 1.00 77.44 248 MET A O 1
ATOM 1933 N N . ALA A 1 249 ? 12.722 12.287 30.963 1.00 71.94 249 ALA A N 1
ATOM 1934 C CA . ALA A 1 249 ? 11.984 11.353 31.807 1.00 71.94 249 ALA A CA 1
ATOM 1935 C C . ALA A 1 249 ? 12.440 9.900 31.597 1.00 71.94 249 ALA A C 1
ATOM 1937 O O . ALA A 1 249 ? 12.550 9.149 32.561 1.00 71.94 249 ALA A O 1
ATOM 1938 N N . GLN A 1 250 ? 12.773 9.503 30.366 1.00 68.56 250 GLN A N 1
ATOM 1939 C CA . GLN A 1 250 ? 13.289 8.158 30.096 1.00 68.56 250 GLN A CA 1
ATOM 1940 C C . GLN A 1 250 ? 14.692 7.913 30.657 1.00 68.56 250 GLN A C 1
ATOM 1942 O O . GLN A 1 250 ? 14.972 6.818 31.144 1.00 68.56 250 GLN A O 1
ATOM 1947 N N . VAL A 1 251 ? 15.563 8.924 30.630 1.00 63.69 251 VAL A N 1
ATOM 1948 C CA . VAL A 1 251 ? 16.907 8.828 31.222 1.00 63.69 251 VAL A CA 1
ATOM 1949 C C . VAL A 1 251 ? 16.832 8.738 32.753 1.00 63.69 251 VAL A C 1
ATOM 1951 O O . VAL A 1 251 ? 17.643 8.049 33.366 1.00 63.69 251 VAL A O 1
ATOM 1954 N N . ALA A 1 252 ? 15.827 9.363 33.377 1.00 57.19 252 ALA A N 1
ATOM 1955 C CA . ALA A 1 252 ? 15.607 9.303 34.823 1.00 57.19 252 ALA A CA 1
ATOM 1956 C C . ALA A 1 252 ? 15.029 7.960 35.326 1.00 57.19 252 ALA A C 1
ATOM 1958 O O . ALA A 1 252 ? 15.127 7.668 36.516 1.00 57.19 252 ALA A O 1
ATOM 1959 N N . VAL A 1 253 ? 14.439 7.138 34.446 1.00 49.56 253 VAL A N 1
ATOM 1960 C CA . VAL A 1 253 ? 13.713 5.900 34.808 1.00 49.56 253 VAL A CA 1
ATOM 1961 C C . VAL A 1 253 ? 14.564 4.623 34.659 1.00 49.56 253 VAL A C 1
ATOM 1963 O O . VAL A 1 253 ? 14.081 3.527 34.928 1.00 49.56 253 VAL A O 1
ATOM 1966 N N . GLN A 1 254 ? 15.860 4.714 34.334 1.00 38.03 254 GLN A N 1
ATOM 1967 C CA . GLN A 1 254 ? 16.748 3.541 34.409 1.00 38.03 254 GLN A CA 1
ATOM 1968 C C . GLN A 1 254 ? 17.317 3.329 35.822 1.00 38.03 254 GLN A C 1
ATOM 1970 O O . GLN A 1 254 ? 18.276 3.988 36.227 1.00 38.03 254 GLN A O 1
ATOM 1975 N N . PRO A 1 255 ? 16.803 2.311 36.532 1.00 39.97 255 PRO A N 1
ATOM 1976 C CA . PRO A 1 255 ? 17.679 1.279 37.067 1.00 39.97 255 PRO A CA 1
ATOM 1977 C C . PRO A 1 255 ? 17.247 -0.128 36.624 1.00 39.97 255 PRO A C 1
ATOM 1979 O O . PRO A 1 255 ? 16.126 -0.373 36.186 1.00 39.97 255 PRO A O 1
ATOM 1982 N N . ALA A 1 256 ? 18.198 -1.056 36.710 1.00 36.69 256 ALA A N 1
ATOM 1983 C CA . ALA A 1 256 ? 18.075 -2.446 36.299 1.00 36.69 256 ALA A CA 1
ATOM 1984 C C . ALA A 1 256 ? 16.881 -3.183 36.944 1.00 36.69 256 ALA A C 1
ATOM 1986 O O . ALA A 1 256 ? 16.693 -3.120 38.153 1.00 36.69 256 ALA A O 1
ATOM 1987 N N . SER A 1 257 ? 16.168 -3.946 36.110 1.00 40.50 257 SER A N 1
ATOM 1988 C CA . SER A 1 257 ? 15.389 -5.157 36.420 1.00 40.50 257 SER A CA 1
ATOM 1989 C C . SER A 1 257 ? 14.475 -5.143 37.656 1.00 40.50 257 SER A C 1
ATOM 1991 O O . SER A 1 257 ? 14.935 -5.420 38.757 1.00 40.50 257 SER A O 1
ATOM 1993 N N . ALA A 1 258 ? 13.161 -5.003 37.449 1.00 32.94 258 ALA A N 1
ATOM 1994 C CA . ALA A 1 258 ? 12.116 -5.894 37.984 1.00 32.94 258 ALA A CA 1
ATOM 1995 C C . ALA A 1 258 ? 10.715 -5.334 37.682 1.00 32.94 258 ALA A C 1
ATOM 1997 O O . ALA A 1 258 ? 10.456 -4.140 37.792 1.00 32.94 258 ALA A O 1
ATOM 1998 N N . SER A 1 259 ? 9.816 -6.239 37.315 1.00 43.53 259 SER A N 1
ATOM 1999 C CA . SER A 1 259 ? 8.364 -6.079 37.271 1.00 43.53 259 SER A CA 1
ATOM 2000 C C . SER A 1 259 ? 7.785 -5.540 38.585 1.00 43.53 259 SER A C 1
ATOM 2002 O O . SER A 1 259 ? 7.993 -6.178 39.611 1.00 43.53 259 SER A O 1
ATOM 2004 N N . ASP A 1 260 ? 7.000 -4.460 38.546 1.00 32.34 260 ASP A N 1
ATOM 2005 C CA . ASP A 1 260 ? 5.594 -4.467 38.985 1.00 32.34 260 ASP A CA 1
ATOM 2006 C C . ASP A 1 260 ? 4.885 -3.152 38.612 1.00 32.34 260 ASP A C 1
ATOM 2008 O O . ASP A 1 260 ? 5.515 -2.116 38.401 1.00 32.34 260 ASP A O 1
ATOM 2012 N N . GLY A 1 261 ? 3.565 -3.221 38.458 1.00 43.62 261 GLY A N 1
ATOM 2013 C CA . GLY A 1 261 ? 2.754 -2.196 37.811 1.00 43.62 261 GLY A CA 1
ATOM 2014 C C . GLY A 1 261 ? 2.632 -0.861 38.549 1.00 43.62 261 GLY A C 1
ATOM 2015 O O . GLY A 1 261 ? 2.329 -0.810 39.734 1.00 43.62 261 GLY A O 1
ATOM 2016 N N . LEU A 1 262 ? 2.686 0.225 37.775 1.00 32.94 262 LEU A N 1
ATOM 2017 C CA . LEU A 1 262 ? 1.925 1.447 38.033 1.00 32.94 262 LEU A CA 1
ATOM 2018 C C . LEU A 1 262 ? 1.370 1.959 36.702 1.00 32.94 262 LEU A C 1
ATOM 2020 O O . LEU A 1 262 ? 2.058 2.561 35.882 1.00 32.94 262 LEU A O 1
ATOM 2024 N N . ARG A 1 263 ? 0.088 1.670 36.483 1.00 44.19 263 ARG A N 1
ATOM 2025 C CA . ARG A 1 263 ? -0.722 2.235 35.409 1.00 44.19 263 ARG A CA 1
ATOM 2026 C C . ARG A 1 263 ? -1.042 3.674 35.812 1.00 44.19 263 ARG A C 1
ATOM 2028 O O . ARG A 1 263 ? -1.932 3.886 36.627 1.00 44.19 263 ARG A O 1
ATOM 2035 N N . GLN A 1 264 ? -0.294 4.645 35.293 1.00 34.59 264 GLN A N 1
ATOM 2036 C CA . GLN A 1 264 ? -0.678 6.051 35.402 1.00 34.59 264 GLN A CA 1
ATOM 2037 C C . GLN A 1 264 ? -1.596 6.415 34.236 1.00 34.59 264 GLN A C 1
ATOM 2039 O O . GLN A 1 264 ? -1.214 6.386 33.067 1.00 34.59 264 GLN A O 1
ATOM 2044 N N . GLU A 1 265 ? -2.842 6.707 34.598 1.00 38.72 265 GLU A N 1
ATOM 2045 C CA . GLU A 1 265 ? -3.878 7.292 33.761 1.00 38.72 265 GLU A CA 1
ATOM 2046 C C . GLU A 1 265 ? -3.416 8.670 33.276 1.00 38.72 265 GLU A C 1
ATOM 2048 O O . GLU A 1 265 ? -3.538 9.668 33.984 1.00 38.72 265 GLU A O 1
ATOM 2053 N N . SER A 1 266 ? -2.882 8.742 32.056 1.00 37.38 266 SER A N 1
ATOM 2054 C CA . SER A 1 266 ? -2.916 9.994 31.312 1.00 37.38 266 SER A CA 1
ATOM 2055 C C . SER A 1 266 ? -4.338 10.177 30.789 1.00 37.38 266 SER A C 1
ATOM 2057 O O . SER A 1 266 ? -4.943 9.272 30.210 1.00 37.38 266 SER A O 1
ATOM 2059 N N . THR A 1 267 ? -4.900 11.342 31.082 1.00 39.72 267 THR A N 1
ATOM 2060 C CA . THR A 1 267 ? -6.254 11.784 30.754 1.00 39.72 267 THR A CA 1
ATOM 2061 C C . THR A 1 267 ? -6.550 11.624 29.260 1.00 39.72 267 THR A C 1
ATOM 2063 O O . THR A 1 267 ? -6.311 12.518 28.453 1.00 39.72 267 THR A O 1
ATOM 2066 N N . ARG A 1 268 ? -7.089 10.455 28.890 1.00 41.47 268 ARG A N 1
ATOM 2067 C CA . ARG A 1 268 ? -7.685 10.143 27.584 1.00 41.47 268 ARG A CA 1
ATOM 2068 C C . ARG A 1 268 ? -9.061 10.790 27.468 1.00 41.47 268 ARG A C 1
ATOM 2070 O O . ARG A 1 268 ? -10.074 10.098 27.466 1.00 41.47 268 ARG A O 1
ATOM 2077 N N . GLN A 1 269 ? -9.114 12.106 27.381 1.00 43.31 269 GLN A N 1
ATOM 2078 C CA . GLN A 1 269 ? -10.332 12.810 26.996 1.00 43.31 269 GLN A CA 1
ATOM 2079 C C . GLN A 1 269 ? -9.919 14.006 26.146 1.00 43.31 269 GLN A C 1
ATOM 2081 O O . GLN A 1 269 ? -9.717 15.073 26.701 1.00 43.31 269 GLN A O 1
ATOM 2086 N N . ASP A 1 270 ? -9.679 13.772 24.845 1.00 51.09 270 ASP A N 1
ATOM 2087 C CA . ASP A 1 270 ? -10.197 14.672 23.790 1.00 51.09 270 ASP A CA 1
ATOM 2088 C C . ASP A 1 270 ? -9.895 14.306 22.324 1.00 51.09 270 ASP A C 1
ATOM 2090 O O . ASP A 1 270 ? -10.212 15.086 21.434 1.00 51.09 270 ASP A O 1
ATOM 2094 N N . GLN A 1 271 ? -9.366 13.121 21.992 1.00 46.16 271 GLN A N 1
ATOM 2095 C CA . GLN A 1 271 ? -9.243 12.713 20.575 1.00 46.16 271 GLN A CA 1
ATOM 2096 C C . GLN A 1 271 ? -9.563 11.230 20.348 1.00 46.16 271 GLN A C 1
ATOM 2098 O O . GLN A 1 271 ? -8.760 10.463 19.824 1.00 46.16 271 GLN A O 1
ATOM 2103 N N . ALA A 1 272 ? -10.757 10.804 20.763 1.00 41.03 272 ALA A N 1
ATOM 2104 C CA . ALA A 1 272 ? -11.292 9.502 20.379 1.00 41.03 272 ALA A CA 1
ATOM 2105 C C . ALA A 1 272 ? -11.975 9.613 19.006 1.00 41.03 272 ALA A C 1
ATOM 2107 O O . ALA A 1 272 ? -13.126 10.033 18.913 1.00 41.03 272 ALA A O 1
ATOM 2108 N N . VAL A 1 273 ? -11.275 9.224 17.939 1.00 49.53 273 VAL A N 1
ATOM 2109 C CA . VAL A 1 273 ? -11.903 8.962 16.636 1.00 49.53 273 VAL A CA 1
ATOM 2110 C C . VAL A 1 273 ? -12.184 7.465 16.548 1.00 49.53 273 VAL A C 1
ATOM 2112 O O . VAL A 1 273 ? -11.271 6.649 16.654 1.00 49.53 273 VAL A O 1
ATOM 2115 N N . ALA A 1 274 ? -13.453 7.102 16.373 1.00 43.53 274 ALA A N 1
ATOM 2116 C CA . ALA A 1 274 ? -13.891 5.726 16.179 1.00 43.53 274 ALA A CA 1
ATOM 2117 C C . ALA A 1 274 ? -14.709 5.625 14.889 1.00 43.53 274 ALA A C 1
ATOM 2119 O O . ALA A 1 274 ? -15.682 6.354 14.699 1.00 43.53 274 ALA A O 1
ATOM 2120 N N . ILE A 1 275 ? -14.338 4.689 14.017 1.00 51.88 275 ILE A N 1
ATOM 2121 C CA . ILE A 1 275 ? -15.169 4.281 12.883 1.00 51.88 275 ILE A CA 1
ATOM 2122 C C . ILE A 1 275 ? -16.133 3.220 13.413 1.00 51.88 275 ILE A C 1
ATOM 2124 O O . ILE A 1 275 ? -15.761 2.069 13.621 1.00 51.88 275 ILE A O 1
ATOM 2128 N N . ILE A 1 276 ? -17.367 3.631 13.688 1.00 53.88 276 ILE A N 1
ATOM 2129 C CA . ILE A 1 276 ? -18.378 2.806 14.370 1.00 53.88 276 ILE A CA 1
ATOM 2130 C C . ILE A 1 276 ? -19.305 2.043 13.413 1.00 53.88 276 ILE A C 1
ATOM 2132 O O . ILE A 1 276 ? -20.255 1.402 13.859 1.00 53.88 276 ILE A O 1
ATOM 2136 N N . GLY A 1 277 ? -19.067 2.105 12.100 1.00 53.56 277 GLY A N 1
ATOM 2137 C CA . GLY A 1 277 ? -19.916 1.418 11.135 1.00 53.56 277 GLY A CA 1
ATOM 2138 C C . GLY A 1 277 ? -19.479 1.555 9.682 1.00 53.56 277 GLY A C 1
ATOM 2139 O O . GLY A 1 277 ? -18.615 2.354 9.333 1.00 53.56 277 GLY A O 1
ATOM 2140 N N . MET A 1 278 ? -20.117 0.750 8.837 1.00 60.66 278 MET A N 1
ATOM 2141 C CA . MET A 1 278 ? -20.021 0.784 7.381 1.00 60.66 278 MET A CA 1
ATOM 2142 C C . MET A 1 278 ? -21.444 0.771 6.829 1.00 60.66 278 MET A C 1
ATOM 2144 O O . MET A 1 278 ? -22.243 -0.086 7.208 1.00 60.66 278 MET A O 1
ATOM 2148 N N . ALA A 1 279 ? -21.762 1.694 5.929 1.00 70.31 279 ALA A N 1
ATOM 2149 C CA . ALA A 1 279 ? -23.039 1.731 5.230 1.00 70.31 279 ALA A CA 1
ATOM 2150 C C . ALA A 1 279 ? -22.785 1.750 3.723 1.00 70.31 279 ALA A C 1
ATOM 2152 O O . ALA A 1 279 ? -21.790 2.296 3.254 1.00 70.31 279 ALA A O 1
ATOM 2153 N N . CYS A 1 280 ? -23.689 1.152 2.958 1.00 71.81 280 CYS A N 1
ATOM 2154 C CA . CYS A 1 280 ? -23.722 1.300 1.509 1.00 71.81 280 CYS A CA 1
ATOM 2155 C C . CYS A 1 280 ? -25.175 1.509 1.091 1.00 71.81 280 CYS A C 1
ATOM 2157 O O . CYS A 1 280 ? -26.080 0.986 1.733 1.00 71.81 280 CYS A O 1
ATOM 2159 N N . ARG A 1 281 ? -25.399 2.304 0.045 1.00 78.56 281 ARG A N 1
ATOM 2160 C CA . ARG A 1 281 ? -26.703 2.448 -0.602 1.00 78.56 281 ARG A CA 1
ATOM 2161 C C . ARG A 1 281 ? -26.483 2.369 -2.096 1.00 78.56 281 ARG A C 1
ATOM 2163 O O . ARG A 1 281 ? -26.109 3.352 -2.733 1.00 78.56 281 ARG A O 1
ATOM 2170 N N . LEU A 1 282 ? -26.662 1.172 -2.620 1.00 81.50 282 LEU A N 1
ATOM 2171 C CA . LEU A 1 282 ? -26.358 0.820 -3.994 1.00 81.50 282 LEU A CA 1
ATOM 2172 C C . LEU A 1 282 ? -27.662 0.538 -4.761 1.00 81.50 282 LEU A C 1
ATOM 2174 O O . LEU A 1 282 ? -28.739 0.463 -4.151 1.00 81.50 282 LEU A O 1
ATOM 2178 N N . PRO A 1 283 ? -27.602 0.456 -6.102 1.00 77.81 283 PRO A N 1
ATOM 2179 C CA . PRO A 1 283 ? -28.749 0.071 -6.915 1.00 77.81 283 PRO A CA 1
ATOM 2180 C C . PRO A 1 283 ? -29.380 -1.254 -6.466 1.00 77.81 283 PRO A C 1
ATOM 2182 O O . PRO A 1 283 ? -28.804 -2.014 -5.691 1.00 77.81 283 PRO A O 1
ATOM 2185 N N . GLU A 1 284 ? -30.610 -1.493 -6.917 1.00 74.44 284 GLU A N 1
ATOM 2186 C CA . GLU A 1 284 ? -31.376 -2.715 -6.613 1.00 74.44 284 GLU A CA 1
ATOM 2187 C C . GLU A 1 284 ? -31.656 -2.975 -5.118 1.00 74.44 284 GLU A C 1
ATOM 2189 O O . GLU A 1 284 ? -32.081 -4.057 -4.726 1.00 74.44 284 GLU A O 1
ATOM 2194 N N . GLY A 1 285 ? -31.512 -1.956 -4.264 1.00 77.88 285 GLY A N 1
ATOM 2195 C CA . GLY A 1 285 ? -31.905 -2.045 -2.854 1.00 77.88 285 GLY A CA 1
ATOM 2196 C C . GLY A 1 285 ? -30.851 -2.674 -1.941 1.00 77.88 285 GLY A C 1
ATOM 2197 O O . GLY A 1 285 ? -31.164 -3.042 -0.807 1.00 77.88 285 GLY A O 1
ATOM 2198 N N . VAL A 1 286 ? -29.604 -2.747 -2.398 1.00 86.31 286 VAL A N 1
ATOM 2199 C CA . VAL A 1 286 ? -28.458 -3.162 -1.587 1.00 86.31 286 VAL A CA 1
ATOM 2200 C C . VAL A 1 286 ? -28.116 -2.047 -0.600 1.00 86.31 286 VAL A C 1
ATOM 2202 O O . VAL A 1 286 ? -27.625 -0.983 -0.980 1.00 86.31 286 VAL A O 1
ATOM 2205 N N . ASN A 1 287 ? -28.405 -2.285 0.680 1.00 89.25 287 ASN A N 1
ATOM 2206 C CA . ASN A 1 287 ? -28.281 -1.279 1.739 1.00 89.25 287 ASN A CA 1
ATOM 2207 C C . ASN A 1 287 ? -27.348 -1.710 2.885 1.00 89.25 287 ASN A C 1
ATOM 2209 O O . ASN A 1 287 ? -27.267 -1.047 3.919 1.00 89.25 287 ASN A O 1
ATOM 2213 N N . THR A 1 288 ? -26.666 -2.849 2.739 1.00 83.81 288 THR A N 1
ATOM 2214 C CA . THR A 1 288 ? -25.774 -3.404 3.766 1.00 83.81 288 THR A CA 1
ATOM 2215 C C . THR A 1 288 ? -24.493 -3.969 3.148 1.00 83.81 288 THR A C 1
ATOM 2217 O O . THR A 1 288 ? -24.545 -4.517 2.043 1.00 83.81 288 THR A O 1
ATOM 2220 N N . PRO A 1 289 ? -23.342 -3.902 3.848 1.00 83.06 289 PRO A N 1
ATOM 2221 C CA . PRO A 1 289 ? -22.079 -4.445 3.338 1.00 83.06 289 PRO A CA 1
ATOM 2222 C C . PRO A 1 289 ? -22.150 -5.934 2.962 1.00 83.06 289 PRO A C 1
ATOM 2224 O O . PRO A 1 289 ? -21.541 -6.354 1.984 1.00 83.06 289 PRO A O 1
ATOM 2227 N N . ALA A 1 290 ? -22.935 -6.727 3.700 1.00 84.12 290 ALA A N 1
ATOM 2228 C CA . ALA A 1 290 ? -23.136 -8.146 3.413 1.00 84.12 290 ALA A CA 1
ATOM 2229 C C . ALA A 1 290 ? -23.886 -8.378 2.090 1.00 84.12 290 ALA A C 1
ATOM 2231 O O . ALA A 1 290 ? -23.508 -9.255 1.318 1.00 84.12 290 ALA A O 1
ATOM 2232 N N . GLN A 1 291 ? -24.917 -7.576 1.806 1.00 85.56 291 GLN A N 1
ATOM 2233 C CA . GLN A 1 291 ? -25.623 -7.630 0.522 1.00 85.56 291 GLN A CA 1
ATOM 2234 C C . GLN A 1 291 ? -24.702 -7.205 -0.621 1.00 85.56 291 GLN A C 1
ATOM 2236 O O . GLN A 1 291 ? -24.655 -7.876 -1.643 1.00 85.56 291 GLN A O 1
ATOM 2241 N N . PHE A 1 292 ? -23.908 -6.149 -0.428 1.00 86.38 292 PHE A N 1
ATOM 2242 C CA . PHE A 1 292 ? -22.923 -5.732 -1.424 1.00 86.38 292 PHE A CA 1
ATOM 2243 C C . PHE A 1 292 ? -21.917 -6.846 -1.743 1.00 86.38 292 PHE A C 1
ATOM 2245 O O . PHE A 1 292 ? -21.639 -7.116 -2.908 1.00 86.38 292 PHE A O 1
ATOM 2252 N N . TRP A 1 293 ? -21.426 -7.550 -0.722 1.00 86.81 293 TRP A N 1
ATOM 2253 C CA . TRP A 1 293 ? -20.514 -8.677 -0.911 1.00 86.81 293 TRP A CA 1
ATOM 2254 C C . TRP A 1 293 ? -21.147 -9.832 -1.702 1.00 86.81 293 TRP A C 1
ATOM 2256 O O . TRP A 1 293 ? -20.497 -10.433 -2.555 1.00 86.81 293 TRP A O 1
ATOM 2266 N N . GLN A 1 294 ? -22.430 -10.122 -1.467 1.00 85.81 294 GLN A N 1
ATOM 2267 C CA . GLN A 1 294 ? -23.168 -11.135 -2.229 1.00 85.81 294 GLN A CA 1
ATOM 2268 C C . GLN A 1 294 ? -23.322 -10.755 -3.707 1.00 85.81 294 GLN A C 1
ATOM 2270 O O . GLN A 1 294 ? -23.179 -11.621 -4.567 1.00 85.81 294 GLN A O 1
ATOM 2275 N N . GLU A 1 295 ? -23.562 -9.478 -4.008 1.00 89.25 295 GLU A N 1
ATOM 2276 C CA . GLU A 1 295 ? -23.646 -8.982 -5.388 1.00 89.25 295 GLU A CA 1
ATOM 2277 C C . GLU A 1 295 ? -22.312 -9.093 -6.131 1.00 89.25 295 GLU A C 1
ATOM 2279 O O . GLU A 1 295 ? -22.281 -9.529 -7.284 1.00 89.25 295 GLU A O 1
ATOM 2284 N N . LEU A 1 296 ? -21.204 -8.777 -5.452 1.00 86.00 296 LEU A N 1
ATOM 2285 C CA . LEU A 1 296 ? -19.859 -8.932 -6.007 1.00 86.00 296 LEU A CA 1
ATOM 2286 C C . LEU A 1 296 ? -19.548 -10.394 -6.344 1.00 86.00 296 LEU A C 1
ATOM 2288 O O . LEU A 1 296 ? -19.077 -10.683 -7.442 1.00 86.00 296 LEU A O 1
ATOM 2292 N N . LEU A 1 297 ? -19.851 -11.322 -5.431 1.00 87.81 297 LEU A N 1
ATOM 2293 C CA . LEU A 1 297 ? -19.670 -12.758 -5.671 1.00 87.81 297 LEU A CA 1
ATOM 2294 C C . LEU A 1 297 ? -20.560 -13.279 -6.806 1.00 87.81 297 LEU A C 1
ATOM 2296 O O . LEU A 1 297 ? -20.170 -14.199 -7.522 1.00 87.81 297 LEU A O 1
ATOM 2300 N N . ALA A 1 298 ? -21.746 -12.694 -6.975 1.00 88.62 298 ALA A N 1
ATOM 2301 C CA . ALA A 1 298 ? -22.681 -13.039 -8.039 1.00 88.62 298 ALA A CA 1
ATOM 2302 C C . ALA A 1 298 ? -22.366 -12.361 -9.385 1.00 88.62 298 ALA A C 1
ATOM 2304 O O . ALA A 1 298 ? -23.075 -12.624 -10.356 1.00 88.62 298 ALA A O 1
ATOM 2305 N N . ALA A 1 299 ? -21.332 -11.509 -9.450 1.00 86.50 299 ALA A N 1
ATOM 2306 C CA . ALA A 1 299 ? -20.954 -10.724 -10.628 1.00 86.50 299 ALA A CA 1
ATOM 2307 C C . ALA A 1 299 ? -22.137 -9.957 -11.254 1.00 86.50 299 ALA A C 1
ATOM 2309 O O . ALA A 1 299 ? -22.273 -9.887 -12.477 1.00 86.50 299 ALA A O 1
ATOM 2310 N N . ARG A 1 300 ? -23.022 -9.408 -10.411 1.00 82.38 300 ARG A N 1
ATOM 2311 C CA . ARG A 1 300 ? -24.206 -8.668 -10.861 1.00 82.38 300 ARG A CA 1
ATOM 2312 C C . ARG A 1 300 ? -23.875 -7.209 -11.175 1.00 82.38 300 ARG A C 1
ATOM 2314 O O . ARG A 1 300 ? -23.155 -6.548 -10.430 1.00 82.38 300 ARG A O 1
ATOM 2321 N N . ASP A 1 301 ? -24.419 -6.720 -12.288 1.00 82.50 301 ASP A N 1
ATOM 2322 C CA . ASP A 1 301 ? -24.329 -5.322 -12.712 1.00 82.50 301 ASP A CA 1
ATOM 2323 C C . ASP A 1 301 ? -25.582 -4.562 -12.260 1.00 82.50 301 ASP A C 1
ATOM 2325 O O . ASP A 1 301 ? -26.683 -4.818 -12.741 1.00 82.50 301 ASP A O 1
ATOM 2329 N N . GLY A 1 302 ? -25.403 -3.632 -11.320 1.00 77.25 302 GLY A N 1
ATOM 2330 C CA . GLY A 1 302 ? -26.476 -2.785 -10.798 1.00 77.25 302 GLY A CA 1
ATOM 2331 C C . GLY A 1 302 ? -26.676 -1.473 -11.567 1.00 77.25 302 GLY A C 1
ATOM 2332 O O . GLY A 1 302 ? -27.463 -0.631 -11.129 1.00 77.25 302 GLY A O 1
ATOM 2333 N N . VAL A 1 303 ? -25.954 -1.224 -12.665 1.00 80.12 303 VAL A N 1
ATOM 2334 C CA . VAL A 1 303 ? -26.082 0.024 -13.430 1.00 80.12 303 VAL A CA 1
ATOM 2335 C C . VAL A 1 303 ? -27.414 0.037 -14.183 1.00 80.12 303 VAL A C 1
ATOM 2337 O O . VAL A 1 303 ? -27.603 -0.627 -15.198 1.00 80.12 303 VAL A O 1
ATOM 2340 N N . GLY A 1 304 ? -28.358 0.832 -13.679 1.00 75.62 304 GLY A N 1
ATOM 2341 C CA . GLY A 1 304 ? -29.692 0.997 -14.254 1.00 75.62 304 GLY A CA 1
ATOM 2342 C C . GLY A 1 304 ? -29.993 2.431 -14.689 1.00 75.62 304 GLY A C 1
ATOM 2343 O O . GLY A 1 304 ? -29.253 3.372 -14.399 1.00 75.62 304 GLY A O 1
ATOM 2344 N N . ALA A 1 305 ? -31.127 2.608 -15.369 1.00 73.50 305 ALA A N 1
ATOM 2345 C CA . ALA A 1 305 ? -31.626 3.929 -15.742 1.00 73.50 305 ALA A CA 1
ATOM 2346 C C . ALA A 1 305 ? -31.865 4.815 -14.503 1.00 73.50 305 ALA A C 1
ATOM 2348 O O . ALA A 1 305 ? -32.311 4.338 -13.455 1.00 73.50 305 ALA A O 1
ATOM 2349 N N . LEU A 1 306 ? -31.602 6.122 -14.631 1.00 70.31 306 LEU A N 1
ATOM 2350 C CA . LEU A 1 306 ? -31.814 7.085 -13.550 1.00 70.31 306 LEU A CA 1
ATOM 2351 C C . LEU A 1 306 ? -33.288 7.048 -13.090 1.00 70.31 306 LEU A C 1
ATOM 2353 O O . LEU A 1 306 ? -34.181 7.245 -13.918 1.00 70.31 306 LEU A O 1
ATOM 2357 N N . PRO A 1 307 ? -33.575 6.835 -11.791 1.00 68.44 307 PRO A N 1
ATOM 2358 C CA . PRO A 1 307 ? -34.948 6.784 -11.300 1.00 68.44 307 PRO A CA 1
ATOM 2359 C C . PRO A 1 307 ? -35.707 8.084 -11.592 1.00 68.44 307 PRO A C 1
ATOM 2361 O O . PRO A 1 307 ? -35.191 9.169 -11.333 1.00 68.44 307 PRO A O 1
ATOM 2364 N N . ALA A 1 308 ? -36.956 7.982 -12.060 1.00 72.81 308 ALA A N 1
ATOM 2365 C CA . ALA A 1 308 ? -37.762 9.131 -12.498 1.00 72.81 308 ALA A CA 1
ATOM 2366 C C . ALA A 1 308 ? -37.908 10.243 -11.436 1.00 72.81 308 ALA A C 1
ATOM 2368 O O . ALA A 1 308 ? -38.006 11.414 -11.775 1.00 72.81 308 ALA A O 1
ATOM 2369 N N . HIS A 1 309 ? -37.846 9.897 -10.145 1.00 70.56 309 HIS A N 1
ATOM 2370 C CA . HIS A 1 309 ? -37.916 10.852 -9.032 1.00 70.56 309 HIS A CA 1
ATOM 2371 C C . HIS A 1 309 ? -36.621 11.660 -8.797 1.00 70.56 309 HIS A C 1
ATOM 2373 O O . HIS A 1 309 ? -36.609 12.543 -7.945 1.00 70.56 309 HIS A O 1
ATOM 2379 N N . ARG A 1 310 ? -35.525 11.346 -9.505 1.00 63.44 310 ARG A N 1
ATOM 2380 C CA . ARG A 1 310 ? -34.257 12.099 -9.495 1.00 63.44 310 ARG A CA 1
ATOM 2381 C C . ARG A 1 310 ? -34.066 12.980 -10.731 1.00 63.44 310 ARG A C 1
ATOM 2383 O O . ARG A 1 310 ? -33.030 13.630 -10.840 1.00 63.44 310 ARG A O 1
ATOM 2390 N N . GLN A 1 311 ? -35.028 13.009 -11.655 1.00 55.06 311 GLN A N 1
ATOM 2391 C CA . GLN A 1 311 ? -35.021 13.986 -12.741 1.00 55.06 311 GLN A CA 1
ATOM 2392 C C . GLN A 1 311 ? -35.345 15.359 -12.143 1.00 55.06 311 GLN A C 1
ATOM 2394 O O . GLN A 1 311 ? -36.503 15.680 -11.887 1.00 55.06 311 GLN A O 1
ATOM 2399 N N . VAL A 1 312 ? -34.306 16.139 -11.845 1.00 57.97 312 VAL A N 1
ATOM 2400 C CA . VAL A 1 312 ? -34.455 17.566 -11.555 1.00 57.97 312 VAL A CA 1
ATOM 2401 C C . VAL A 1 312 ? -34.701 18.254 -12.901 1.00 57.97 312 VAL A C 1
ATOM 2403 O O . VAL A 1 312 ? -33.890 18.092 -13.813 1.00 57.97 312 VAL A O 1
ATOM 2406 N N . LEU A 1 313 ? -35.852 18.924 -13.031 1.00 48.81 313 LEU A N 1
ATOM 2407 C CA . LEU A 1 313 ? -36.165 19.833 -14.142 1.00 48.81 313 LEU A CA 1
ATOM 2408 C C . LEU A 1 313 ? -35.254 21.063 -14.114 1.00 48.81 313 LEU A C 1
ATOM 2410 O O . LEU A 1 313 ? -35.001 21.565 -12.995 1.00 48.81 313 LEU A O 1
#

Sequence (313 aa):
MVLEFDGQIAAVLYTQRIDSIEALRSIGYAEVGRLCQPEGRYVQLLGLFVAPEMYGRGFSDALIDLMLVYGSLLDGVEAIVGVTRCAHYSQYQAECSLDQYIELRDEQGQWVDPMLHFHASHGAVIREVLPGFRPGDTDNEGAGVLIEYCLRSEQKTVVETADPQAVCTDTTRVVNQVEPIVRSAVIEVLGSQRSTAYDPQAPLMEMGLSSLELLELRRKLSIRLGQPLPSTFFFSYGTSEAIIGYFMAQVAVQPASASDGLRQESTRQDQAVAIIGMACRLPEGVNTPAQFWQELLAARDGVGALPAHRQVL

InterPro domains:
  IPR006162 Phosphopantetheine attachment site [PS00012] (206-221)
  IPR009081 Phosphopantetheine bind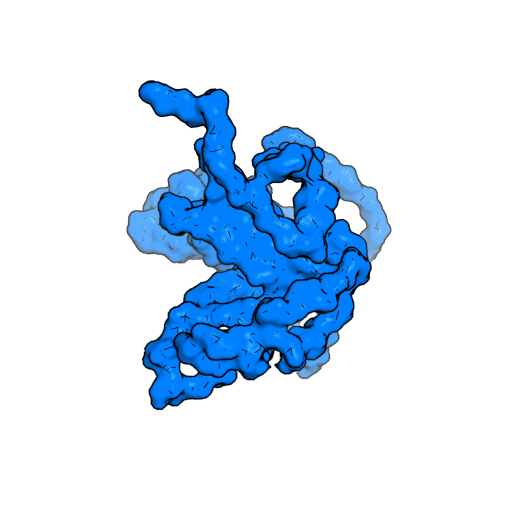ing ACP domain [PF00550] (182-246)
  IPR009081 Phosphopantetheine binding ACP domain [PS50075] (173-251)
  IPR014030 Beta-ketoacyl synthase-like, N-terminal domain [PF00109] (271-310)
  IPR016039 Thiolase-like [G3DSA:3.40.47.10] (256-312)
  IPR020806 Polyketide synthase-like, phosphopantetheine-binding domain [SM00823] (179-251)
  IPR036736 ACP-like superfamily [G3DSA:1.10.1200.10] (168-253)
  IPR036736 ACP-like superfamily [SSF47336] (176-286)
  IPR050091 Polyketide and Nonribosomal Peptide Biosynthesis Enzymes [PTHR43775] (251-310)

Radius of gyration: 24.23 Å; chains: 1; bounding box: 73×51×61 Å

Organism: NCBI:txid64522

pLDDT: mean 75.47, std 19.31, range [25.02, 98.5]

Foldseek 3Di:
DFDDDPNHGFKDWDKAAAADPVVLLPAALVCVVVRHDNLHQEIETNDIDGDPVNPPVCVSVVVLVVCLVVQLVDPNHFKYKYWAAFPQQLVCVVPDAPQVQQCDADPVRARPGPRSSVLVLVPKDFDGKRALRACVPVSNNNITTMIIHGSDPPPPPPPPDDDPDDDDDDLPVLLVVLLVQLLVLLLVLCDPVLSVVDDQPDFSVVSPQDLVSVSSSQVSSCVVNVHRADSCNCVQQRGSVSSSVVSNVVSVPDDDDDDDDDDDDDDPPDDDDDPPDDFDQAAPGPTHPVSVVVCVVVVDDRDDDDPPVPPDD

Secondary structure (DSSP, 8-state):
-EEEETTEEEEEEEEEEES-SGGGGT--TTTGGGG--TT-SEEEEEEEEE-GGGTTSSHHHHHHHHHHHHHHTSTT--EEEEEE--SSGGGTTTT--HHHHTT-B-TTS-BSSHHHHHHHHTTPEEEEEETTSSTT-GGGTT-EEEEEEESS-------------S----HHHHHTTHHHHHHHHHHHHH-TTTGGG--TTSBTTTTT--HHHHHHHHHHHHHHTT-PPPTTHHHHS-BHHHHHHHHHHHHHT----------------S------------GGG--SHHHHHHHHHTT-----PPPGGG---